Protein AF-A0A6N2K0G8-F1 (afdb_monomer)

Structure (mmCIF, N/CA/C/O backbone):
data_AF-A0A6N2K0G8-F1
#
_entry.id   AF-A0A6N2K0G8-F1
#
loop_
_atom_site.group_PDB
_atom_site.id
_atom_site.type_symbol
_atom_site.label_atom_id
_atom_site.label_alt_id
_atom_site.label_comp_id
_atom_site.label_asym_id
_atom_site.label_entity_id
_atom_site.label_seq_id
_atom_site.pdbx_PDB_ins_code
_atom_site.Cartn_x
_atom_site.Cartn_y
_atom_site.Cartn_z
_atom_site.occupancy
_atom_site.B_iso_or_equiv
_atom_site.auth_seq_id
_atom_site.auth_comp_id
_atom_site.auth_asym_id
_atom_site.auth_atom_id
_atom_site.pdbx_PDB_model_num
ATOM 1 N N . MET A 1 1 ? -8.999 8.470 23.768 1.00 49.41 1 MET A N 1
ATOM 2 C CA . MET A 1 1 ? -10.137 9.389 23.534 1.00 49.41 1 MET A CA 1
ATOM 3 C C . MET A 1 1 ? -11.316 8.560 23.061 1.00 49.41 1 MET A C 1
ATOM 5 O O . MET A 1 1 ? -11.119 7.749 22.169 1.00 49.41 1 MET A O 1
ATOM 9 N N . ALA A 1 2 ? -12.495 8.717 23.664 1.00 47.53 2 ALA A N 1
ATOM 10 C CA . ALA A 1 2 ? -13.697 7.993 23.247 1.00 47.53 2 ALA A CA 1
ATOM 11 C C . ALA A 1 2 ? -14.146 8.411 21.832 1.00 47.53 2 ALA A C 1
ATOM 13 O O . ALA A 1 2 ? -13.995 9.577 21.454 1.00 47.53 2 ALA A O 1
ATOM 14 N N . ALA A 1 3 ? -14.722 7.474 21.072 1.00 53.50 3 ALA A N 1
ATOM 15 C CA . ALA A 1 3 ? -15.125 7.660 19.673 1.00 53.50 3 ALA A CA 1
ATOM 16 C C . ALA A 1 3 ? -16.051 8.875 19.446 1.00 53.50 3 ALA A C 1
ATOM 18 O O . ALA A 1 3 ? -15.914 9.565 18.436 1.00 53.50 3 ALA A O 1
ATOM 19 N N . GLY A 1 4 ? -16.911 9.206 20.419 1.00 56.31 4 GLY A N 1
ATOM 20 C CA . GLY A 1 4 ? -17.828 10.354 20.356 1.00 56.31 4 GLY A CA 1
ATOM 21 C C . GLY A 1 4 ? -17.164 11.738 20.419 1.00 56.31 4 GLY A C 1
ATOM 22 O O . GLY A 1 4 ? -17.799 12.737 20.091 1.00 56.31 4 GLY A O 1
ATOM 23 N N . ASN A 1 5 ? -15.882 11.832 20.798 1.00 68.81 5 ASN A N 1
ATOM 24 C CA . ASN A 1 5 ? -15.162 13.113 20.853 1.00 68.81 5 ASN A CA 1
ATOM 25 C C . ASN A 1 5 ? -14.477 13.470 19.516 1.00 68.81 5 ASN A C 1
ATOM 27 O O . ASN A 1 5 ? -14.162 14.630 19.263 1.00 68.81 5 ASN A O 1
ATOM 31 N N . LEU A 1 6 ? -14.274 12.482 18.634 1.00 75.62 6 LEU A N 1
ATOM 32 C CA . LEU A 1 6 ? -13.615 12.666 17.334 1.00 75.62 6 LEU A CA 1
ATOM 33 C C . LEU A 1 6 ? -14.510 13.382 16.313 1.00 75.62 6 LEU A C 1
ATOM 35 O O . LEU A 1 6 ? -14.010 14.124 15.472 1.00 75.62 6 LEU A O 1
ATOM 39 N N . GLU A 1 7 ? -15.828 13.206 16.397 1.00 76.69 7 GLU A N 1
ATOM 40 C CA . GLU A 1 7 ? -16.788 13.786 15.439 1.00 76.69 7 GLU A CA 1
ATOM 41 C C . GLU A 1 7 ? -16.951 15.304 15.610 1.00 76.69 7 GLU A C 1
ATOM 43 O O . GLU A 1 7 ? -17.198 16.048 14.651 1.00 76.69 7 GLU A O 1
ATOM 48 N N . LYS A 1 8 ? -16.681 15.782 16.828 1.00 83.31 8 LYS A N 1
ATOM 49 C CA . LYS A 1 8 ? -16.676 17.201 17.195 1.00 83.31 8 LYS A CA 1
ATOM 50 C C . LYS A 1 8 ? -15.411 17.939 16.742 1.00 83.31 8 LYS A C 1
ATOM 52 O O . LYS A 1 8 ? -15.392 19.168 16.775 1.00 83.31 8 LYS A O 1
ATOM 57 N N . LEU A 1 9 ? -14.369 17.232 16.289 1.00 86.81 9 LEU A N 1
ATOM 58 C CA . LEU A 1 9 ? -13.119 17.871 15.873 1.00 86.81 9 LEU A CA 1
ATOM 59 C C . LEU A 1 9 ? -13.326 18.788 14.665 1.00 86.81 9 LEU A C 1
ATOM 61 O O . LEU A 1 9 ? -14.015 18.459 13.697 1.00 86.81 9 LEU A O 1
ATOM 65 N N . LYS A 1 10 ? -12.672 19.947 14.691 1.00 92.06 10 LYS A N 1
ATOM 66 C CA . LYS A 1 10 ? -12.534 20.813 13.516 1.00 92.06 10 LYS A CA 1
ATOM 67 C C . LYS A 1 10 ? -11.501 20.217 12.552 1.00 92.06 10 LYS A C 1
ATOM 69 O O . LYS A 1 10 ? -10.603 19.476 12.958 1.00 92.06 10 LYS A O 1
ATOM 74 N N . VAL A 1 11 ? -11.594 20.580 11.272 1.00 93.19 11 VAL A N 1
ATOM 75 C CA . VAL A 1 11 ? -10.658 20.128 10.219 1.00 93.19 11 VAL A CA 1
ATOM 76 C C . VAL A 1 11 ? -9.202 20.399 10.606 1.00 93.19 11 VAL A C 1
ATOM 78 O O . VAL A 1 11 ? -8.354 19.523 10.455 1.00 93.19 11 VAL 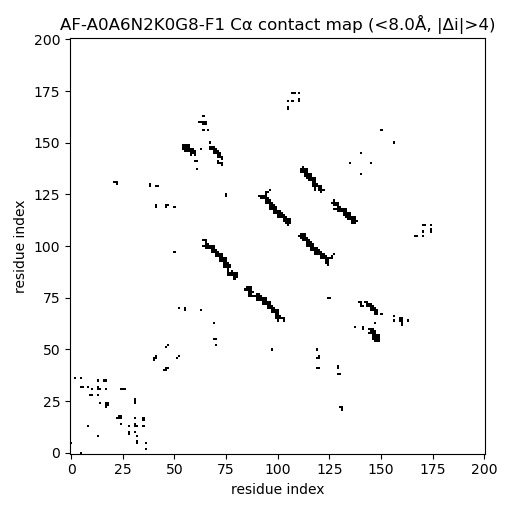A O 1
ATOM 81 N N . GLU A 1 12 ? -8.915 21.570 11.174 1.00 93.19 12 GLU A N 1
ATOM 82 C CA . GLU A 1 12 ? -7.556 21.935 11.586 1.00 93.19 12 GLU A CA 1
ATOM 83 C C . GLU A 1 12 ? -7.021 21.051 12.717 1.00 93.19 12 GLU A C 1
ATOM 85 O O . GLU A 1 12 ? -5.879 20.599 12.654 1.00 93.19 12 GLU A O 1
ATOM 90 N N . GLN A 1 13 ? -7.857 20.683 13.692 1.00 93.62 13 GLN A N 1
ATOM 91 C CA . GLN A 1 13 ? -7.466 19.738 14.743 1.00 93.62 13 GLN A CA 1
ATOM 92 C C . GLN A 1 13 ? -7.181 18.344 14.165 1.00 93.62 13 GLN A C 1
ATOM 94 O O . GLN A 1 13 ? -6.213 17.693 14.563 1.00 93.62 13 GLN A O 1
ATOM 99 N N . CYS A 1 14 ? -7.968 17.913 13.172 1.00 94.62 14 CYS A N 1
ATOM 100 C CA . CYS A 1 14 ? -7.710 16.661 12.463 1.00 94.62 14 CYS A CA 1
ATOM 101 C C . CYS A 1 14 ? -6.348 16.705 11.753 1.00 94.62 14 CYS A C 1
ATOM 103 O O . CYS A 1 14 ? -5.535 15.794 11.903 1.00 94.62 14 CYS A O 1
ATOM 105 N N . LYS A 1 15 ? -6.053 17.792 11.027 1.00 94.88 15 LYS A N 1
ATOM 106 C CA . LYS A 1 15 ? -4.762 17.976 10.345 1.00 94.88 15 LYS A CA 1
ATOM 107 C C . LYS A 1 15 ? -3.584 18.022 11.318 1.00 94.88 15 LYS A C 1
ATOM 109 O O . LYS A 1 15 ? -2.529 17.490 10.986 1.00 94.88 15 LYS A O 1
ATOM 114 N N . VAL A 1 16 ? -3.739 18.621 12.502 1.00 95.31 16 VAL A N 1
ATOM 115 C CA . VAL A 1 16 ? -2.701 18.622 13.549 1.00 95.31 16 VAL A CA 1
ATOM 116 C C . VAL A 1 16 ? -2.372 17.194 13.985 1.00 95.31 16 VAL A C 1
ATOM 118 O O . VAL A 1 16 ? -1.199 16.817 13.973 1.00 95.31 16 VAL A O 1
ATOM 121 N N . TYR A 1 17 ? -3.387 16.376 14.288 1.00 94.31 17 TYR A N 1
ATOM 122 C CA . TYR A 1 17 ? -3.176 14.968 14.636 1.00 94.31 17 TYR A CA 1
ATOM 123 C C . TYR A 1 17 ? -2.486 14.204 13.501 1.00 94.31 17 TYR A C 1
ATOM 125 O O . TYR A 1 17 ? -1.477 13.533 13.724 1.00 94.31 17 TYR A O 1
ATOM 133 N N . LEU A 1 18 ? -3.004 14.317 12.275 1.00 93.88 18 LEU A N 1
ATOM 134 C CA . LEU A 1 18 ? -2.473 13.589 11.124 1.00 93.88 18 LEU A CA 1
ATOM 135 C C . LEU A 1 18 ? -1.023 13.998 10.824 1.00 93.88 18 LEU A C 1
ATOM 137 O O . LEU A 1 18 ? -0.184 13.134 10.592 1.00 93.88 18 LEU A O 1
ATOM 141 N N . ARG A 1 19 ? -0.691 15.294 10.918 1.00 94.38 19 ARG A N 1
ATOM 142 C CA . ARG A 1 19 ? 0.674 15.804 10.712 1.00 94.38 19 ARG A CA 1
ATOM 143 C C . ARG A 1 19 ? 1.638 15.260 11.762 1.00 94.38 19 ARG A C 1
ATOM 145 O O . ARG A 1 19 ? 2.716 14.797 11.398 1.00 94.38 19 ARG A O 1
ATOM 152 N N . LYS A 1 20 ? 1.238 15.262 13.040 1.00 93.19 20 LYS A N 1
ATOM 153 C CA . LYS A 1 20 ? 2.039 14.706 14.144 1.00 93.19 20 LYS A CA 1
ATOM 154 C C . LYS A 1 20 ? 2.376 13.227 13.917 1.00 93.19 20 LYS A C 1
ATOM 156 O O . LYS A 1 20 ? 3.477 12.802 14.241 1.00 93.19 20 LYS A O 1
ATOM 161 N N . ASN A 1 21 ? 1.457 12.474 13.314 1.00 91.12 21 ASN A N 1
ATOM 162 C CA . ASN A 1 21 ? 1.623 11.050 13.014 1.00 91.12 21 ASN A CA 1
ATOM 163 C C . ASN A 1 21 ? 2.130 10.772 11.584 1.00 91.12 21 ASN A C 1
ATOM 165 O O . ASN A 1 21 ? 2.153 9.624 11.158 1.00 91.12 21 ASN A O 1
ATOM 169 N N . LYS A 1 22 ? 2.551 11.803 10.832 1.00 90.56 22 LYS A N 1
ATOM 170 C CA . LYS A 1 22 ? 3.046 11.690 9.442 1.00 90.56 22 LYS A CA 1
ATOM 171 C C . LYS A 1 22 ? 2.051 11.019 8.478 1.00 90.56 22 LYS A C 1
ATOM 173 O O . LYS A 1 22 ? 2.446 10.360 7.518 1.00 90.56 22 LYS A O 1
ATOM 178 N N . LEU A 1 23 ? 0.761 11.216 8.724 1.00 91.62 23 LEU A N 1
ATOM 179 C CA . LEU A 1 23 ? -0.337 10.701 7.914 1.00 91.62 23 LEU A CA 1
ATOM 180 C C . LEU A 1 23 ? -0.780 11.717 6.857 1.00 91.62 23 LEU A C 1
ATOM 182 O O . LEU A 1 23 ? -0.547 12.924 6.961 1.00 91.62 23 LEU A O 1
ATOM 186 N N . ARG A 1 24 ? -1.475 11.222 5.832 1.00 90.44 24 ARG A N 1
ATOM 187 C CA . ARG A 1 24 ? -1.971 12.036 4.717 1.00 90.44 24 ARG A CA 1
ATOM 188 C C . ARG A 1 24 ? -3.015 13.062 5.181 1.00 90.44 24 ARG A C 1
ATOM 190 O O . ARG A 1 24 ? -4.012 12.708 5.808 1.00 90.44 24 ARG A O 1
ATOM 197 N N . LEU A 1 25 ? -2.816 14.326 4.792 1.00 92.56 25 LEU A N 1
ATOM 198 C CA . LEU A 1 25 ? -3.641 15.476 5.208 1.00 92.56 25 LEU A CA 1
ATOM 199 C C . LEU A 1 25 ? -4.794 15.823 4.252 1.00 92.56 25 LEU A C 1
ATOM 201 O O . LEU A 1 25 ? -5.533 16.772 4.497 1.00 92.56 25 LEU A O 1
ATOM 205 N N . THR A 1 26 ? -4.929 15.107 3.137 1.00 90.69 26 THR A N 1
ATOM 206 C CA . THR A 1 26 ? -5.924 15.412 2.100 1.00 90.69 26 THR A CA 1
ATOM 207 C C . THR 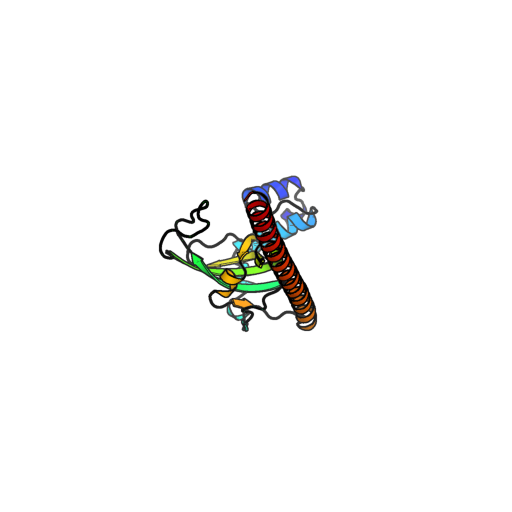A 1 26 ? -7.265 14.737 2.378 1.00 90.69 26 THR A C 1
ATOM 209 O O . THR A 1 26 ? -7.304 13.617 2.903 1.00 90.69 26 THR A O 1
ATOM 212 N N . GLY A 1 27 ? -8.336 15.359 1.891 1.00 91.38 27 GLY A N 1
ATOM 213 C CA . GLY A 1 27 ? -9.706 14.860 1.985 1.00 91.38 27 GLY A CA 1
ATOM 214 C C . GLY A 1 27 ? -10.623 15.852 2.694 1.00 91.38 27 GLY A C 1
ATOM 215 O O . GLY A 1 27 ? -10.165 16.843 3.266 1.00 91.38 27 GLY A O 1
ATOM 216 N N . LYS A 1 28 ? -11.925 15.573 2.638 1.00 94.50 28 LYS A N 1
ATOM 217 C CA . LYS A 1 28 ? -12.945 16.277 3.420 1.00 94.50 28 LYS A CA 1
ATOM 218 C C . LYS A 1 28 ? -12.876 15.846 4.897 1.00 94.50 28 LYS A C 1
ATOM 220 O O . LYS A 1 28 ? -12.157 14.908 5.246 1.00 94.50 28 LYS A O 1
ATOM 225 N N . LYS A 1 29 ? -13.574 16.572 5.779 1.00 93.25 29 LYS A N 1
ATOM 226 C CA . LYS A 1 29 ? -13.521 16.391 7.245 1.00 93.25 29 LYS A CA 1
ATOM 227 C C . LYS A 1 29 ? -13.771 14.936 7.669 1.00 93.25 29 LYS A C 1
ATOM 229 O O . LYS A 1 29 ? -13.021 14.405 8.479 1.00 93.25 29 LYS A O 1
ATOM 234 N N . ASP A 1 30 ? -14.796 14.316 7.105 1.00 93.31 30 ASP A N 1
ATOM 235 C CA . ASP A 1 30 ? -15.176 12.911 7.273 1.00 93.31 30 ASP A CA 1
ATOM 236 C C . ASP A 1 30 ? -14.012 11.955 6.983 1.00 93.31 30 ASP A C 1
ATOM 238 O O . ASP A 1 30 ? -13.674 11.131 7.828 1.00 93.31 30 ASP A O 1
ATOM 242 N N . ILE A 1 31 ? -13.317 12.135 5.856 1.00 93.38 31 ILE A N 1
ATOM 243 C CA . ILE A 1 31 ? -12.152 11.319 5.483 1.00 93.38 31 ILE A CA 1
ATOM 244 C C . ILE A 1 31 ? -11.016 11.485 6.500 1.00 93.38 31 ILE A C 1
ATOM 246 O O . ILE A 1 31 ? -10.347 10.512 6.852 1.00 93.38 31 ILE A O 1
ATOM 250 N N . LEU A 1 32 ? -10.773 12.711 6.977 1.00 94.38 32 LEU A N 1
ATOM 251 C CA . LEU A 1 32 ? -9.738 12.961 7.984 1.00 94.38 32 LEU A CA 1
ATOM 252 C C . LEU A 1 32 ? -10.087 12.286 9.316 1.00 94.38 32 LEU A C 1
ATOM 254 O O . LEU A 1 32 ? -9.223 11.644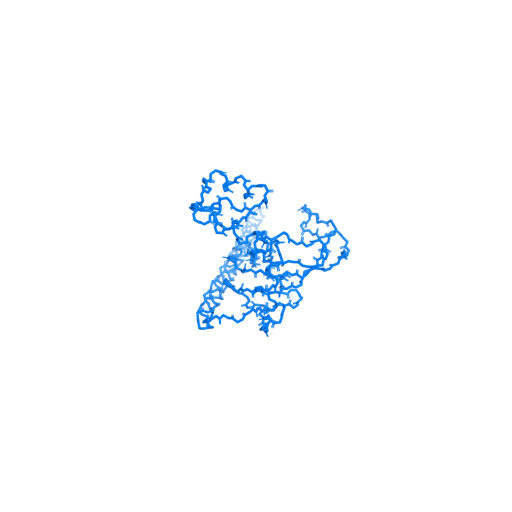 9.905 1.00 94.38 32 LEU A O 1
ATOM 258 N N . ILE A 1 33 ? -11.339 12.398 9.770 1.00 94.44 33 ILE A N 1
ATOM 259 C CA . ILE A 1 33 ? -11.823 11.748 10.996 1.00 94.44 33 ILE A CA 1
ATOM 260 C C . ILE A 1 33 ? -11.729 10.230 10.864 1.00 94.44 33 ILE A C 1
ATOM 262 O O . ILE A 1 33 ? -11.221 9.583 11.777 1.00 94.44 33 ILE A O 1
ATOM 266 N N . GLN A 1 34 ? -12.171 9.665 9.739 1.00 93.50 34 GLN A N 1
ATOM 267 C CA . GLN A 1 34 ? -12.117 8.226 9.503 1.00 93.50 34 GLN A CA 1
ATOM 268 C C . GLN A 1 34 ? -10.679 7.708 9.564 1.00 93.50 34 GLN A C 1
ATOM 270 O O . GLN A 1 34 ? -10.410 6.732 10.256 1.00 93.50 34 GLN A O 1
ATOM 275 N N . ARG A 1 35 ? -9.734 8.423 8.944 1.00 93.31 35 ARG A N 1
ATOM 276 C CA . ARG A 1 35 ? -8.305 8.089 9.014 1.00 93.31 35 ARG A CA 1
ATOM 277 C C . ARG A 1 35 ? -7.759 8.143 10.442 1.00 93.31 35 ARG A C 1
ATOM 279 O O . ARG A 1 35 ? -6.927 7.322 10.809 1.00 93.31 35 ARG A O 1
ATOM 286 N N . ILE A 1 36 ? -8.210 9.099 11.257 1.00 93.88 36 ILE A N 1
ATOM 287 C CA . ILE A 1 36 ? -7.823 9.178 12.674 1.00 93.88 36 ILE A CA 1
ATOM 288 C C . ILE A 1 36 ? -8.392 7.992 13.456 1.00 93.88 36 ILE A C 1
ATOM 290 O O . ILE A 1 36 ? -7.652 7.385 14.228 1.00 93.88 36 ILE A O 1
ATOM 294 N N . LYS A 1 37 ? -9.675 7.661 13.252 1.00 93.06 37 LYS A N 1
ATOM 295 C CA . LYS A 1 37 ? -10.338 6.510 13.886 1.00 93.06 37 LYS A CA 1
ATOM 296 C C . LYS A 1 37 ? -9.589 5.217 13.555 1.00 93.06 37 LYS A C 1
ATOM 298 O O . LYS A 1 37 ? -9.179 4.506 14.466 1.00 93.06 37 LYS A O 1
ATOM 303 N N . GLU A 1 38 ? -9.324 4.981 12.274 1.00 92.56 38 GLU A N 1
ATOM 304 C CA . GLU A 1 38 ? -8.601 3.800 11.798 1.00 92.56 38 GLU A CA 1
ATOM 305 C C . GLU A 1 38 ? -7.167 3.734 12.340 1.00 92.56 38 GLU A C 1
ATOM 307 O O . GLU A 1 38 ? -6.736 2.700 12.844 1.00 92.56 38 GLU A O 1
ATOM 312 N N . HIS A 1 39 ? -6.433 4.850 12.329 1.00 93.62 39 HIS A N 1
ATOM 313 C CA . HIS A 1 39 ? -5.087 4.896 12.897 1.00 93.62 39 HIS A CA 1
ATOM 314 C C . HIS A 1 39 ? -5.077 4.555 14.396 1.00 93.62 39 HIS A C 1
ATOM 316 O O . HIS A 1 39 ? -4.213 3.810 14.856 1.00 93.62 39 HIS A O 1
ATOM 322 N N . GLN A 1 40 ? -6.034 5.085 15.165 1.00 92.06 40 GLN A N 1
ATOM 323 C CA . GLN A 1 40 ? -6.158 4.792 16.596 1.00 92.06 40 GLN A CA 1
ATOM 324 C C . GLN A 1 40 ? -6.536 3.333 16.861 1.00 92.06 40 GLN A C 1
ATOM 326 O O . GLN A 1 40 ? -5.989 2.733 17.783 1.00 92.06 40 GLN A O 1
ATOM 331 N N . GLU A 1 41 ? -7.436 2.769 16.056 1.00 92.25 41 GLU A N 1
ATOM 332 C CA . GLU A 1 41 ? -7.836 1.362 16.130 1.00 92.25 41 GLU A CA 1
ATOM 333 C C . GLU A 1 41 ? -6.655 0.428 15.846 1.00 92.25 41 GLU A C 1
ATOM 335 O O . GLU A 1 41 ? -6.430 -0.543 16.566 1.00 92.25 41 GLU A O 1
ATOM 340 N N . ILE A 1 42 ? -5.849 0.737 14.832 1.00 91.19 42 ILE A N 1
ATOM 341 C CA . ILE A 1 42 ? -4.661 -0.059 14.531 1.00 91.19 42 ILE A CA 1
ATOM 342 C C . ILE A 1 42 ? -3.636 0.053 15.666 1.00 91.19 42 ILE A C 1
ATOM 344 O O . ILE A 1 42 ? -3.105 -0.969 16.105 1.00 91.19 42 ILE A O 1
ATOM 348 N N . LEU A 1 43 ? -3.379 1.267 16.168 1.00 88.00 43 LEU A N 1
ATOM 349 C CA . LEU A 1 43 ? -2.423 1.498 17.256 1.00 88.00 43 LEU A CA 1
ATOM 350 C C . LEU A 1 43 ? -2.800 0.788 18.560 1.00 88.00 43 LEU A C 1
ATOM 352 O O . LEU A 1 43 ? -1.908 0.385 19.300 1.00 88.00 43 LEU A O 1
ATOM 356 N N . SER A 1 44 ? -4.091 0.605 18.845 1.00 88.50 44 SER A N 1
ATOM 357 C CA . SER A 1 44 ? -4.553 -0.165 20.008 1.00 88.50 44 SER A CA 1
ATOM 358 C C . SER A 1 44 ? -4.486 -1.687 19.801 1.00 88.50 44 SER A C 1
ATOM 360 O O . SER A 1 44 ? -5.017 -2.449 20.611 1.00 88.50 44 SER A O 1
ATOM 362 N N . GLY A 1 45 ? -3.831 -2.148 18.729 1.00 85.56 45 GLY A N 1
ATOM 363 C CA . GLY A 1 45 ? -3.674 -3.561 18.382 1.00 85.56 45 GLY A CA 1
ATOM 364 C C . GLY A 1 45 ? -4.822 -4.128 17.544 1.00 85.56 45 GLY A C 1
ATOM 365 O O . GLY A 1 45 ? -4.865 -5.333 17.300 1.00 85.56 45 GLY A O 1
ATOM 366 N N . GLY A 1 46 ? -5.758 -3.293 17.082 1.00 90.31 46 GLY A N 1
ATOM 367 C CA . GLY A 1 46 ? -6.880 -3.715 16.241 1.00 90.31 46 GLY A CA 1
ATOM 368 C C . GLY A 1 46 ? -6.465 -4.169 14.840 1.00 90.31 46 GLY A C 1
ATOM 369 O O . GLY A 1 46 ? -7.167 -4.971 14.231 1.00 90.31 46 GLY A O 1
ATOM 370 N N . GLY A 1 47 ? -5.297 -3.736 14.348 1.00 91.00 47 GLY A N 1
ATOM 371 C CA . GLY A 1 47 ? -4.822 -4.065 13.000 1.00 91.00 47 GLY A CA 1
ATOM 372 C C . GLY A 1 47 ? -4.708 -5.571 12.756 1.00 91.00 47 GLY A C 1
ATOM 373 O O . GLY A 1 47 ? -5.262 -6.082 11.787 1.00 91.00 47 GLY A O 1
ATOM 374 N N . GLU A 1 48 ? -4.048 -6.302 13.654 1.00 92.75 48 GLU A N 1
ATOM 375 C CA . GLU A 1 48 ? -3.907 -7.760 13.531 1.00 92.75 48 GLU A CA 1
ATOM 376 C C . GLU A 1 48 ? -5.196 -8.517 13.839 1.00 92.75 48 GLU A C 1
ATOM 378 O O . GLU A 1 48 ? -5.403 -9.604 13.313 1.00 92.75 48 GLU A O 1
ATOM 383 N N . LYS A 1 49 ? -6.079 -7.949 14.668 1.00 93.94 49 LYS A N 1
ATOM 384 C CA . LYS A 1 49 ? -7.398 -8.543 14.921 1.00 93.94 49 LYS A CA 1
ATOM 385 C C . LYS A 1 49 ? -8.277 -8.471 13.675 1.00 93.94 49 LYS A C 1
ATOM 387 O O . LYS A 1 49 ? -8.955 -9.437 13.351 1.00 93.94 49 LYS A O 1
ATOM 392 N N . LYS A 1 50 ? -8.244 -7.334 12.975 1.00 94.12 50 LYS A N 1
ATOM 393 C CA . LYS A 1 50 ? -9.007 -7.092 11.746 1.00 94.12 50 LYS A CA 1
ATOM 394 C C . LYS A 1 50 ? -8.406 -7.811 10.538 1.00 94.12 50 LYS A C 1
ATOM 396 O O . LYS A 1 50 ? -9.138 -8.316 9.694 1.00 94.12 50 LYS A O 1
ATOM 401 N N . TYR A 1 51 ? -7.079 -7.887 10.474 1.00 96.12 51 TYR A N 1
ATOM 402 C CA . TYR A 1 51 ? -6.343 -8.524 9.383 1.00 96.12 51 TYR A CA 1
ATOM 403 C C . TYR A 1 51 ? -5.379 -9.586 9.935 1.00 96.12 51 TYR A C 1
ATOM 405 O O . TYR A 1 51 ? -4.161 -9.380 9.902 1.00 96.12 51 TYR A O 1
ATOM 413 N N . PRO A 1 52 ? -5.890 -10.711 10.470 1.00 96.69 52 PRO A N 1
ATOM 414 C CA . PRO A 1 52 ? -5.053 -11.738 11.081 1.00 96.69 52 PRO A CA 1
ATOM 415 C C . PRO A 1 52 ? -4.243 -12.490 10.027 1.00 96.69 52 PRO A C 1
ATOM 417 O O . PRO A 1 52 ? -4.709 -12.691 8.907 1.00 96.69 52 PRO A O 1
ATOM 420 N N . ILE A 1 53 ? -3.056 -12.981 10.391 1.00 97.00 53 ILE A N 1
ATOM 421 C CA . ILE A 1 53 ? -2.162 -13.739 9.490 1.00 97.00 53 ILE A CA 1
ATOM 422 C C . ILE A 1 53 ? -2.901 -14.902 8.802 1.00 97.00 53 ILE A C 1
ATOM 424 O O . ILE A 1 53 ? -2.715 -15.136 7.610 1.00 97.00 53 ILE A O 1
ATOM 428 N N . SER A 1 54 ? -3.791 -15.584 9.527 1.00 97.25 54 SER A N 1
ATOM 429 C CA . SER A 1 54 ? -4.588 -16.712 9.027 1.00 97.25 54 SER A CA 1
ATOM 430 C C . SER A 1 54 ? -5.558 -16.358 7.894 1.00 97.25 54 SER A C 1
ATOM 432 O O . SER A 1 54 ? -5.974 -17.250 7.164 1.00 97.25 54 SER A O 1
ATOM 434 N N . SER A 1 55 ? -5.909 -15.082 7.712 1.00 97.75 55 SER A N 1
ATOM 435 C CA . SER A 1 55 ? -6.798 -14.634 6.627 1.00 97.75 55 SER A CA 1
ATOM 436 C C . SER A 1 55 ? -6.092 -14.496 5.270 1.00 97.75 55 SER A C 1
ATOM 438 O O . SER A 1 55 ? -6.745 -14.426 4.226 1.00 97.75 55 SER A O 1
ATOM 440 N N . PHE A 1 56 ? -4.757 -14.471 5.258 1.00 98.19 56 PHE A N 1
ATOM 441 C CA . PHE A 1 56 ? -3.952 -14.357 4.045 1.00 98.19 56 PHE A CA 1
ATOM 442 C C . PHE A 1 56 ? -3.690 -15.744 3.462 1.00 98.19 56 PHE A C 1
ATOM 444 O O . PHE A 1 56 ? -2.647 -16.347 3.700 1.00 98.19 56 PHE A O 1
ATOM 451 N N . VAL A 1 57 ? -4.659 -16.259 2.708 1.00 97.19 57 VAL A N 1
ATOM 452 C CA . VAL A 1 57 ? -4.680 -17.667 2.274 1.00 97.19 57 VAL A CA 1
ATOM 453 C C . VAL A 1 57 ? -4.358 -17.879 0.795 1.00 97.19 57 VAL A C 1
ATOM 455 O O . VAL A 1 57 ? -4.094 -19.007 0.391 1.00 97.19 57 VAL A O 1
ATOM 458 N N . LEU A 1 58 ? -4.358 -16.823 -0.025 1.00 97.88 58 LEU A N 1
ATOM 459 C CA . LEU A 1 58 ? -4.169 -16.933 -1.476 1.00 97.88 58 LEU A CA 1
ATOM 460 C C . LEU A 1 58 ? -2.810 -16.377 -1.896 1.00 97.88 58 LEU A C 1
ATOM 462 O O . LEU A 1 58 ? -2.494 -15.233 -1.578 1.00 97.88 58 LEU A O 1
ATOM 466 N N . ASP A 1 59 ? -2.026 -17.156 -2.641 1.00 97.19 59 ASP A N 1
ATOM 467 C CA . ASP A 1 59 ? -0.802 -16.656 -3.274 1.00 97.19 59 ASP A CA 1
ATOM 468 C C . ASP A 1 59 ? -1.157 -15.657 -4.383 1.00 97.19 59 ASP A C 1
ATOM 470 O O . ASP A 1 59 ? -2.061 -15.883 -5.190 1.00 97.19 59 ASP A O 1
ATOM 474 N N . CYS A 1 60 ? -0.477 -14.514 -4.389 1.00 96.06 60 CYS A N 1
ATOM 475 C CA . CYS A 1 60 ? -0.645 -13.478 -5.405 1.00 96.06 60 CYS A CA 1
ATOM 476 C C . CYS A 1 60 ? 0.693 -12.964 -5.947 1.00 96.06 60 CYS A C 1
ATOM 478 O O . CYS A 1 60 ? 0.785 -11.837 -6.454 1.00 96.06 60 CYS A O 1
ATOM 480 N N . LYS A 1 61 ? 1.752 -13.770 -5.845 1.00 94.38 61 LYS A N 1
A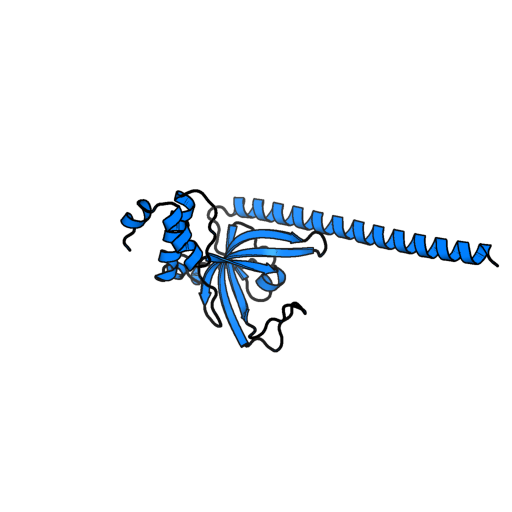TOM 481 C CA . LYS A 1 61 ? 3.056 -13.456 -6.421 1.00 94.38 61 LYS A CA 1
ATOM 482 C C . LYS A 1 61 ? 2.914 -13.214 -7.928 1.00 94.38 61 LYS A C 1
ATOM 484 O O . LYS A 1 61 ? 2.454 -14.071 -8.666 1.00 94.38 61 LYS A O 1
ATOM 489 N N . GLY A 1 62 ? 3.301 -12.022 -8.383 1.00 91.81 62 GLY A N 1
ATOM 490 C CA . GLY A 1 62 ? 3.131 -11.572 -9.775 1.00 91.81 62 GLY A CA 1
ATOM 491 C C . GLY A 1 62 ? 1.783 -10.897 -10.071 1.00 91.81 62 GLY A C 1
ATOM 492 O O . GLY A 1 62 ? 1.740 -9.928 -10.835 1.00 91.81 62 GLY A O 1
ATOM 493 N N . ASP A 1 63 ? 0.723 -11.298 -9.369 1.00 94.56 63 ASP A N 1
ATOM 494 C CA . ASP A 1 63 ? -0.667 -10.962 -9.709 1.00 94.56 63 ASP A CA 1
ATOM 495 C C . ASP A 1 63 ? -1.397 -10.109 -8.666 1.00 94.56 63 ASP A C 1
ATOM 497 O O . ASP A 1 63 ? -2.611 -9.918 -8.746 1.00 94.56 63 ASP A O 1
ATOM 501 N N . ALA A 1 64 ? -0.677 -9.538 -7.700 1.00 96.06 64 ALA A N 1
ATOM 502 C CA . ALA A 1 64 ? -1.260 -8.534 -6.810 1.00 96.06 64 ALA A CA 1
ATOM 503 C C . ALA A 1 64 ? -1.721 -7.284 -7.593 1.00 96.06 64 ALA A C 1
ATOM 505 O O . ALA A 1 64 ? -1.004 -6.815 -8.487 1.00 96.06 64 ALA A O 1
ATOM 506 N N . CYS A 1 65 ? -2.894 -6.742 -7.277 1.00 96.19 65 CYS A N 1
ATOM 507 C CA . CYS A 1 65 ? -3.490 -5.580 -7.942 1.00 96.19 65 CYS A CA 1
ATOM 508 C C . CYS A 1 65 ? -4.089 -4.583 -6.943 1.00 96.19 65 CYS A C 1
ATOM 510 O O . CYS A 1 65 ? -4.155 -4.849 -5.744 1.00 96.19 65 CYS A O 1
ATOM 512 N N . LYS A 1 66 ? -4.516 -3.415 -7.439 1.00 97.06 66 LYS A N 1
ATOM 513 C CA . LYS A 1 66 ? -5.224 -2.416 -6.631 1.00 97.06 66 LYS A CA 1
ATOM 514 C C . LYS A 1 66 ? -6.382 -3.052 -5.866 1.00 97.06 66 LYS A C 1
ATOM 516 O O . LYS A 1 66 ? -7.116 -3.850 -6.438 1.00 97.06 66 LYS A O 1
ATOM 521 N N . GLY A 1 67 ? -6.544 -2.664 -4.607 1.00 97.38 67 GLY A N 1
ATOM 522 C CA . GLY A 1 67 ? -7.575 -3.156 -3.698 1.00 97.38 67 GLY A CA 1
ATOM 523 C C . GLY A 1 67 ? -7.175 -4.409 -2.920 1.00 97.38 67 GLY A C 1
ATOM 524 O O . GLY A 1 67 ? -7.741 -4.637 -1.856 1.00 97.38 67 GLY A O 1
ATOM 525 N N . ASP A 1 68 ? -6.170 -5.174 -3.373 1.00 98.31 68 ASP A N 1
ATOM 526 C CA . ASP A 1 68 ? -5.707 -6.342 -2.624 1.00 98.31 68 ASP A CA 1
ATOM 527 C C . ASP A 1 68 ? -5.207 -5.928 -1.235 1.00 98.31 68 ASP A C 1
ATOM 529 O O . ASP A 1 68 ? -4.365 -5.034 -1.096 1.00 98.31 68 ASP A O 1
ATOM 533 N N . ILE A 1 69 ? -5.682 -6.641 -0.216 1.00 98.31 69 ILE A N 1
ATOM 534 C CA . ILE A 1 69 ? -5.085 -6.647 1.117 1.00 98.31 69 ILE A CA 1
ATOM 535 C C . ILE A 1 69 ? -4.031 -7.748 1.108 1.00 98.31 69 ILE A C 1
ATOM 537 O O . ILE A 1 69 ? -4.355 -8.937 1.078 1.00 98.31 69 ILE A O 1
ATOM 541 N N . VAL A 1 70 ? -2.764 -7.343 1.062 1.00 98.38 70 VAL A N 1
ATOM 542 C CA . VAL A 1 70 ? -1.613 -8.232 0.893 1.00 98.38 70 VAL A CA 1
ATOM 543 C C . VAL A 1 70 ? -0.796 -8.344 2.166 1.00 98.38 70 VAL A C 1
ATOM 545 O O . VAL A 1 70 ? -0.682 -7.391 2.931 1.00 98.38 70 VAL A O 1
ATOM 548 N N . MET A 1 71 ? -0.170 -9.501 2.345 1.00 98.31 71 MET A N 1
ATOM 549 C CA . MET A 1 71 ? 0.850 -9.757 3.345 1.00 98.31 71 MET A CA 1
ATOM 550 C C . MET A 1 71 ? 2.113 -10.250 2.651 1.00 98.31 71 MET A C 1
ATOM 552 O O . MET A 1 71 ? 2.084 -11.208 1.876 1.00 98.31 71 MET A O 1
ATOM 556 N N . PHE A 1 72 ? 3.235 -9.598 2.926 1.00 97.75 72 PHE A N 1
ATOM 557 C CA . PHE A 1 72 ? 4.526 -9.981 2.368 1.00 97.75 72 PHE A CA 1
ATOM 558 C C . PHE A 1 72 ? 5.647 -9.776 3.374 1.00 97.75 72 PHE A C 1
ATOM 560 O O . PHE A 1 72 ? 5.551 -8.976 4.306 1.00 97.75 72 PHE A O 1
ATOM 567 N N . VAL A 1 73 ? 6.733 -10.512 3.160 1.00 96.50 73 VAL A N 1
ATOM 568 C CA . VAL A 1 73 ? 7.969 -10.347 3.921 1.00 96.50 73 VAL A CA 1
ATOM 569 C C . VAL A 1 73 ? 8.918 -9.466 3.116 1.00 96.50 73 VAL A C 1
ATOM 571 O O . VAL A 1 73 ? 9.037 -9.601 1.895 1.00 96.50 73 VAL A O 1
ATOM 574 N N . GLN A 1 74 ? 9.624 -8.572 3.798 1.00 93.38 74 GLN A N 1
ATOM 575 C CA . GLN A 1 74 ? 10.610 -7.676 3.214 1.00 93.38 74 GLN A CA 1
ATOM 576 C C . GLN A 1 74 ? 11.924 -7.732 3.997 1.00 93.38 74 GLN A C 1
ATOM 578 O O . GLN A 1 74 ? 11.930 -7.680 5.223 1.00 93.38 74 GLN A O 1
ATOM 583 N N . ASN A 1 75 ? 13.046 -7.760 3.274 1.00 92.25 75 ASN A N 1
ATOM 584 C CA . ASN A 1 75 ? 14.372 -7.577 3.862 1.00 92.25 75 ASN A CA 1
ATOM 585 C C . ASN A 1 75 ? 14.567 -6.137 4.335 1.00 92.25 75 ASN A C 1
ATOM 587 O O . ASN A 1 75 ? 14.269 -5.185 3.605 1.00 92.25 75 ASN A O 1
ATOM 591 N N . VAL A 1 76 ? 15.141 -6.000 5.522 1.00 91.00 76 VAL A N 1
ATOM 592 C CA . VAL A 1 76 ? 15.462 -4.725 6.153 1.00 91.00 76 VAL A CA 1
ATOM 593 C C . VAL A 1 76 ? 16.958 -4.517 6.100 1.00 91.00 76 VAL A C 1
ATOM 595 O O . VAL A 1 76 ? 17.721 -5.433 6.378 1.00 91.00 76 VAL A O 1
ATOM 598 N N . TYR A 1 77 ? 17.372 -3.315 5.728 1.00 88.69 77 TYR A N 1
ATOM 599 C CA . TYR A 1 77 ? 18.774 -2.944 5.603 1.00 88.69 77 TYR A CA 1
ATOM 600 C C . TYR A 1 77 ? 19.019 -1.720 6.480 1.00 88.69 77 TYR A C 1
ATOM 602 O O . TYR A 1 77 ? 18.202 -0.801 6.470 1.00 88.69 77 TYR A O 1
ATOM 610 N N . GLU A 1 78 ? 20.129 -1.714 7.216 1.00 80.12 78 GLU A N 1
ATOM 611 C CA . GLU A 1 78 ? 20.492 -0.635 8.145 1.00 80.12 78 GLU A CA 1
ATOM 612 C C . GLU A 1 78 ? 20.727 0.692 7.415 1.00 80.12 78 GLU A C 1
ATOM 614 O O . GLU A 1 78 ? 20.251 1.748 7.826 1.00 80.12 78 GLU A O 1
ATOM 619 N N . LYS A 1 79 ? 21.444 0.630 6.287 1.00 77.00 79 LYS A N 1
ATOM 620 C CA . LYS A 1 79 ? 21.834 1.797 5.496 1.00 77.00 79 LYS A CA 1
ATOM 621 C C . LYS A 1 79 ? 21.383 1.606 4.057 1.00 77.00 79 LYS A C 1
ATOM 623 O O . LYS A 1 79 ? 21.879 0.746 3.326 1.00 77.00 79 LYS A O 1
ATOM 628 N N . TYR A 1 80 ? 20.433 2.432 3.633 1.00 68.81 80 TYR A N 1
ATOM 629 C CA . TYR A 1 80 ? 20.072 2.563 2.228 1.00 68.81 80 TYR A CA 1
ATOM 630 C C . TYR A 1 80 ? 20.802 3.767 1.647 1.00 68.81 80 TYR A C 1
ATOM 632 O O . TYR A 1 80 ? 20.554 4.907 2.039 1.00 68.81 80 TYR A O 1
ATOM 640 N N . ASN A 1 81 ? 21.708 3.526 0.705 1.00 67.50 81 ASN A N 1
ATOM 641 C CA . ASN A 1 81 ? 22.397 4.611 0.033 1.00 67.50 81 ASN A CA 1
ATOM 642 C C . ASN A 1 81 ? 21.461 5.227 -1.008 1.00 67.50 81 ASN A C 1
ATOM 644 O O . ASN A 1 81 ? 21.066 4.597 -1.992 1.00 67.50 81 ASN A O 1
ATOM 648 N N . ILE A 1 82 ? 21.094 6.484 -0.768 1.00 62.94 82 ILE A N 1
ATOM 649 C CA . ILE A 1 82 ? 20.175 7.240 -1.621 1.00 62.94 82 ILE A CA 1
ATOM 650 C C . ILE A 1 82 ? 20.784 7.461 -3.015 1.00 62.94 82 ILE A C 1
ATOM 652 O O . ILE A 1 82 ? 20.061 7.361 -4.010 1.00 62.94 82 ILE A O 1
ATOM 656 N N . ALA A 1 83 ? 22.098 7.699 -3.102 1.00 66.19 83 ALA A N 1
ATOM 657 C CA . ALA A 1 83 ? 22.804 7.965 -4.354 1.00 66.19 83 ALA A CA 1
ATOM 658 C C . ALA A 1 83 ? 22.876 6.718 -5.247 1.00 66.19 83 ALA A C 1
ATOM 660 O O . ALA A 1 83 ? 22.482 6.771 -6.413 1.00 66.19 83 ALA A O 1
ATOM 661 N N . SER A 1 84 ? 23.291 5.572 -4.700 1.00 67.94 84 SER A N 1
ATOM 662 C CA . SER A 1 84 ? 23.338 4.310 -5.457 1.00 67.94 84 SER A CA 1
ATOM 663 C C . SER A 1 84 ? 21.968 3.635 -5.594 1.00 67.94 84 SER A C 1
ATOM 665 O O . SER A 1 84 ? 21.807 2.704 -6.385 1.00 67.94 84 SER A O 1
ATOM 667 N N . ARG A 1 85 ? 20.958 4.098 -4.842 1.00 65.31 85 ARG A N 1
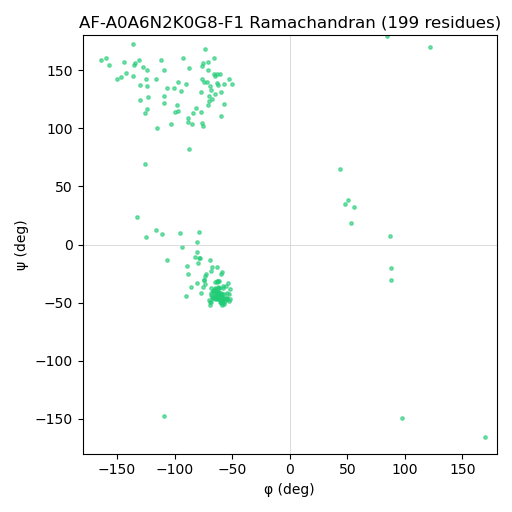ATOM 668 C CA . ARG A 1 85 ? 19.626 3.477 -4.729 1.00 65.31 85 ARG A CA 1
ATOM 669 C C . ARG A 1 85 ? 19.719 1.980 -4.416 1.00 65.31 85 ARG A C 1
ATOM 671 O O . ARG A 1 85 ? 18.950 1.172 -4.952 1.00 65.31 85 ARG A O 1
ATOM 678 N N . SER A 1 86 ? 20.680 1.621 -3.571 1.00 66.56 86 SER A N 1
ATOM 679 C CA . SER A 1 86 ? 20.959 0.252 -3.158 1.00 66.56 86 SER A CA 1
ATOM 680 C C . SER A 1 86 ? 21.182 0.190 -1.653 1.00 66.56 86 SER A C 1
ATOM 682 O O . SER A 1 86 ? 21.590 1.165 -1.021 1.00 66.56 86 SER A O 1
ATOM 684 N N . ALA A 1 87 ? 20.918 -0.979 -1.079 1.00 74.12 87 ALA A N 1
ATOM 685 C CA . ALA A 1 87 ? 21.379 -1.264 0.267 1.00 74.12 87 ALA A CA 1
ATOM 686 C C . ALA A 1 87 ? 22.913 -1.305 0.293 1.00 74.12 87 ALA A C 1
ATOM 688 O O . ALA A 1 87 ? 23.534 -1.738 -0.683 1.00 74.12 87 ALA A O 1
ATOM 689 N N . ILE A 1 88 ? 23.501 -0.849 1.396 1.00 74.75 88 ILE A N 1
ATOM 690 C CA . ILE A 1 88 ? 24.901 -1.108 1.725 1.00 74.75 88 ILE A CA 1
ATOM 691 C C . ILE A 1 88 ? 24.906 -2.280 2.707 1.00 74.75 88 ILE A C 1
ATOM 693 O O . ILE A 1 88 ? 24.320 -2.175 3.781 1.00 74.75 88 ILE A O 1
ATOM 697 N N . GLY A 1 89 ? 25.566 -3.376 2.335 1.00 80.06 89 GLY A N 1
ATOM 698 C CA . GLY A 1 89 ? 25.718 -4.552 3.191 1.00 80.06 89 GLY A CA 1
ATOM 699 C C . GLY A 1 89 ? 24.544 -5.545 3.157 1.00 80.06 89 GLY A C 1
ATOM 700 O O . GLY A 1 89 ? 23.570 -5.358 2.413 1.00 80.06 89 GLY A O 1
ATOM 701 N N . PRO A 1 90 ? 24.662 -6.648 3.920 1.00 85.69 90 PRO A N 1
ATOM 702 C CA . PRO A 1 90 ? 23.614 -7.655 4.034 1.00 85.69 90 PRO A CA 1
ATOM 703 C C . PRO A 1 90 ? 22.358 -7.090 4.727 1.00 85.69 90 PRO A C 1
ATOM 705 O O . PRO A 1 90 ? 22.426 -6.063 5.405 1.00 85.69 90 PRO A O 1
ATOM 708 N N . PRO A 1 91 ? 21.185 -7.732 4.561 1.00 89.19 91 PRO A N 1
ATOM 709 C CA . PRO A 1 91 ? 20.018 -7.410 5.373 1.00 89.19 91 PRO A CA 1
ATOM 710 C C . PRO A 1 91 ? 20.331 -7.577 6.864 1.00 89.19 91 PRO A C 1
ATOM 712 O O . PRO A 1 91 ? 20.929 -8.576 7.250 1.00 89.19 91 PRO A O 1
ATOM 715 N N . ILE A 1 92 ? 19.865 -6.644 7.693 1.00 92.81 92 ILE A N 1
ATOM 716 C CA . ILE A 1 92 ? 19.915 -6.757 9.160 1.00 92.81 92 ILE A CA 1
ATOM 717 C C . ILE A 1 92 ? 18.764 -7.588 9.730 1.00 92.81 92 ILE A C 1
ATOM 719 O O . ILE A 1 92 ? 18.770 -7.946 10.898 1.00 92.81 92 ILE A O 1
ATOM 723 N N . GLY A 1 93 ? 17.767 -7.903 8.906 1.00 93.81 93 GLY A N 1
ATOM 724 C CA . GLY A 1 93 ? 16.645 -8.733 9.307 1.00 93.81 93 GLY A CA 1
ATOM 725 C C . GLY A 1 93 ? 15.534 -8.728 8.274 1.00 93.81 93 GLY A C 1
ATOM 726 O O . GLY A 1 93 ? 15.701 -8.279 7.132 1.00 93.81 93 GLY A O 1
ATOM 727 N N . THR A 1 94 ? 14.370 -9.210 8.690 1.00 95.12 94 THR A N 1
ATOM 728 C CA . THR A 1 94 ? 13.152 -9.167 7.885 1.00 95.12 94 THR A CA 1
ATOM 729 C C . THR A 1 94 ? 12.014 -8.540 8.671 1.00 95.12 94 THR A C 1
ATOM 731 O O . THR A 1 94 ? 11.977 -8.586 9.901 1.00 95.12 94 THR A O 1
ATOM 734 N N . ARG A 1 95 ? 11.077 -7.939 7.941 1.00 96.06 95 ARG A N 1
ATOM 735 C CA . ARG A 1 95 ? 9.795 -7.500 8.479 1.00 96.06 95 ARG A CA 1
ATOM 736 C C . ARG A 1 95 ? 8.660 -8.105 7.676 1.00 96.06 95 ARG A C 1
ATOM 738 O O . ARG A 1 95 ? 8.749 -8.211 6.453 1.00 96.06 95 ARG A O 1
ATOM 745 N N . MET A 1 96 ? 7.591 -8.462 8.362 1.00 97.06 96 MET A N 1
ATOM 746 C CA . MET A 1 96 ? 6.307 -8.783 7.763 1.00 97.06 96 MET A CA 1
ATOM 747 C C . MET A 1 96 ? 5.483 -7.502 7.667 1.00 97.06 96 MET A C 1
ATOM 749 O O . MET A 1 96 ? 5.486 -6.679 8.588 1.00 97.06 96 MET A O 1
ATOM 753 N N . VAL A 1 97 ? 4.802 -7.318 6.544 1.00 97.88 97 VAL A N 1
ATOM 754 C CA . VAL A 1 97 ? 3.937 -6.166 6.288 1.00 97.88 97 VAL A CA 1
ATOM 755 C C . VAL A 1 97 ? 2.602 -6.684 5.791 1.00 97.88 97 VAL A C 1
ATOM 757 O O . VAL A 1 97 ? 2.572 -7.386 4.781 1.00 97.88 97 VAL A O 1
ATOM 760 N N . ALA A 1 98 ? 1.523 -6.304 6.469 1.00 98.12 98 ALA A N 1
ATOM 761 C CA . ALA A 1 98 ? 0.179 -6.348 5.917 1.00 98.12 98 ALA A CA 1
ATOM 762 C C . ALA A 1 98 ? -0.216 -4.945 5.463 1.00 98.12 98 ALA A C 1
ATOM 764 O O . ALA A 1 98 ? 0.004 -3.963 6.177 1.00 98.12 98 ALA A O 1
ATOM 765 N N . GLY A 1 99 ? -0.795 -4.831 4.275 1.00 97.75 99 GLY A N 1
ATOM 766 C CA . GLY A 1 99 ? -1.180 -3.541 3.729 1.00 97.75 99 GLY A CA 1
ATOM 767 C C . GLY A 1 99 ? -2.146 -3.652 2.564 1.00 97.75 99 GLY A C 1
ATOM 768 O O . GLY A 1 99 ? -2.222 -4.687 1.905 1.00 97.75 99 GLY A O 1
ATOM 769 N N . GLN A 1 100 ? -2.866 -2.569 2.299 1.00 97.75 100 GLN A N 1
ATOM 770 C CA . GLN A 1 100 ? -3.758 -2.476 1.150 1.00 97.75 100 GLN A CA 1
ATOM 771 C C . GLN A 1 100 ? -3.039 -1.819 -0.026 1.00 97.75 100 GLN A C 1
ATOM 773 O O . GLN A 1 100 ? -2.432 -0.754 0.114 1.00 97.75 100 GLN A O 1
ATOM 778 N N . ILE A 1 101 ? -3.127 -2.420 -1.211 1.00 97.81 101 ILE A N 1
ATOM 779 C CA . ILE A 1 101 ? -2.625 -1.799 -2.439 1.00 97.81 101 ILE A CA 1
ATOM 780 C C . ILE A 1 101 ? -3.598 -0.696 -2.861 1.00 97.81 101 ILE A C 1
ATOM 782 O O . ILE A 1 101 ? -4.646 -0.963 -3.446 1.00 97.81 101 ILE A O 1
ATOM 786 N N . VAL A 1 102 ? -3.247 0.561 -2.598 1.00 96.31 102 VAL A N 1
ATOM 787 C CA . VAL A 1 102 ? -4.100 1.714 -2.942 1.00 96.31 102 VAL A CA 1
ATOM 788 C C . VAL A 1 102 ? -3.843 2.232 -4.356 1.00 96.31 102 VAL A C 1
ATOM 790 O O . VAL A 1 102 ? -4.720 2.841 -4.972 1.00 96.31 102 VAL A O 1
ATOM 793 N N . HIS A 1 103 ? -2.637 2.002 -4.877 1.00 94.31 103 HIS A N 1
ATOM 794 C CA . HIS A 1 103 ? -2.249 2.412 -6.219 1.00 94.31 103 HIS A CA 1
ATOM 795 C C . HIS A 1 103 ? -1.086 1.576 -6.754 1.00 94.31 103 HIS A C 1
ATOM 797 O O . HIS A 1 103 ? -0.247 1.080 -6.004 1.00 94.31 103 HIS A O 1
ATOM 803 N N . GLU A 1 104 ? -0.996 1.488 -8.070 1.00 92.75 104 GLU A N 1
ATOM 804 C CA . GLU A 1 104 ? 0.017 0.765 -8.806 1.00 92.75 104 GLU A CA 1
ATOM 805 C C . GLU A 1 104 ? 0.267 1.438 -10.154 1.00 92.75 104 GLU A C 1
ATOM 807 O O . GLU A 1 104 ? -0.645 1.939 -10.817 1.00 92.75 104 GLU A O 1
ATOM 812 N N . SER A 1 105 ? 1.528 1.452 -10.574 1.00 88.69 105 SER A N 1
ATOM 813 C CA . SER A 1 105 ? 1.927 2.132 -11.801 1.00 88.69 105 SER A CA 1
ATOM 814 C C . SER A 1 105 ? 3.003 1.360 -12.549 1.00 88.69 105 SER A C 1
ATOM 816 O O . SER A 1 105 ? 3.869 0.719 -11.948 1.00 88.69 105 SER A O 1
ATOM 818 N N . TYR A 1 106 ? 2.971 1.460 -13.876 1.00 81.50 106 TYR A N 1
ATOM 819 C CA . TYR A 1 106 ? 4.018 0.963 -14.759 1.00 81.50 106 TYR A CA 1
ATOM 820 C C . TYR A 1 106 ? 4.853 2.150 -15.232 1.00 81.50 106 TYR A C 1
ATOM 822 O O . TYR A 1 106 ? 4.429 2.919 -16.092 1.00 81.50 106 TYR A O 1
ATOM 830 N N . GLY A 1 107 ? 6.049 2.326 -14.665 1.00 71.38 107 GLY A N 1
ATOM 831 C CA . GLY A 1 107 ? 6.914 3.449 -15.021 1.00 71.38 107 GLY A CA 1
ATOM 832 C C . GLY A 1 107 ? 7.278 3.439 -16.510 1.00 71.38 107 GLY A C 1
ATOM 833 O O . GLY A 1 107 ? 8.071 2.599 -16.943 1.00 71.38 107 GLY A O 1
ATOM 834 N N . ALA A 1 108 ? 6.755 4.406 -17.272 1.00 59.44 108 ALA A N 1
ATOM 835 C CA . ALA A 1 108 ? 6.842 4.454 -18.733 1.00 59.44 108 ALA A CA 1
ATOM 836 C C . ALA A 1 108 ? 8.282 4.376 -19.266 1.00 59.44 108 ALA A C 1
ATOM 838 O O . ALA A 1 108 ? 8.531 3.746 -20.284 1.00 59.44 108 ALA A O 1
ATOM 839 N N . ALA A 1 109 ? 9.271 4.966 -18.593 1.00 58.75 109 ALA A N 1
ATOM 840 C CA . ALA A 1 109 ? 10.658 4.967 -19.074 1.00 58.75 109 ALA A CA 1
ATOM 841 C C . ALA A 1 109 ? 11.435 3.668 -18.780 1.00 58.75 109 ALA A C 1
ATOM 843 O O . ALA A 1 109 ? 12.303 3.281 -19.560 1.00 58.75 109 ALA A O 1
ATOM 844 N N . LYS A 1 110 ? 11.159 2.999 -17.651 1.00 63.44 110 LYS A N 1
ATOM 845 C CA . LYS A 1 110 ? 12.006 1.909 -17.119 1.00 63.44 110 LYS A CA 1
ATOM 846 C C . LYS A 1 110 ? 11.263 0.591 -16.870 1.00 63.44 110 LYS A C 1
ATOM 848 O O . LYS A 1 110 ? 11.860 -0.308 -16.288 1.00 63.44 110 LYS A O 1
ATOM 853 N N . GLN A 1 111 ? 9.985 0.487 -17.256 1.00 70.25 111 GLN A N 1
ATOM 854 C CA . GLN A 1 111 ? 9.100 -0.655 -16.952 1.00 70.25 111 GLN A CA 1
ATOM 855 C C . GLN A 1 111 ? 9.138 -1.059 -15.468 1.00 70.25 111 GLN A C 1
ATOM 857 O O . GLN A 1 111 ? 9.060 -2.230 -15.101 1.00 70.25 111 GLN A O 1
ATOM 862 N N . GLN A 1 112 ? 9.294 -0.079 -14.580 1.00 80.00 112 GLN A N 1
ATOM 863 C CA . GLN A 1 112 ? 9.310 -0.354 -13.154 1.00 80.00 112 GLN A CA 1
ATOM 864 C C . GLN A 1 112 ? 7.870 -0.393 -12.668 1.00 80.00 112 GLN A C 1
ATOM 866 O O . GLN A 1 112 ? 7.240 0.652 -12.545 1.00 80.00 112 GLN A O 1
ATOM 871 N N . HIS A 1 113 ? 7.362 -1.598 -12.428 1.00 89.81 113 HIS A N 1
ATOM 872 C CA . HIS A 1 113 ? 6.092 -1.775 -11.743 1.00 89.81 113 HIS A CA 1
ATOM 873 C C . HIS A 1 113 ? 6.277 -1.401 -10.269 1.00 89.81 113 HIS A C 1
ATOM 875 O O . HIS A 1 113 ? 7.136 -1.977 -9.588 1.00 89.81 113 HIS A O 1
ATOM 881 N N . THR A 1 114 ? 5.528 -0.413 -9.794 1.00 93.50 114 THR A N 1
ATOM 882 C CA . THR A 1 114 ? 5.528 0.025 -8.394 1.00 93.50 114 THR A CA 1
ATOM 883 C C . THR A 1 114 ? 4.131 -0.037 -7.817 1.00 93.50 114 THR A C 1
ATOM 885 O O . THR A 1 114 ? 3.158 0.185 -8.528 1.00 93.50 114 THR A O 1
ATOM 888 N N . PHE A 1 115 ? 4.070 -0.279 -6.516 1.00 95.56 115 PHE A N 1
ATOM 889 C CA . PHE A 1 115 ? 2.878 -0.225 -5.695 1.00 95.56 115 PHE A CA 1
ATOM 890 C C . PHE A 1 115 ? 3.031 0.877 -4.657 1.00 95.56 115 PHE A C 1
ATOM 892 O O . PHE A 1 115 ? 4.112 1.052 -4.093 1.00 95.56 115 PHE A O 1
ATOM 899 N N . THR A 1 116 ? 1.938 1.571 -4.384 1.00 96.00 116 THR A N 1
ATOM 900 C CA . THR A 1 116 ? 1.727 2.312 -3.149 1.00 96.00 116 THR A CA 1
ATOM 901 C C . THR A 1 116 ? 0.855 1.435 -2.266 1.00 96.00 116 THR A C 1
ATOM 903 O O . THR A 1 116 ? -0.294 1.153 -2.610 1.00 96.00 116 THR A O 1
ATOM 906 N N . ILE A 1 117 ? 1.421 0.983 -1.154 1.00 97.06 117 ILE A N 1
ATOM 907 C CA . ILE A 1 117 ? 0.749 0.135 -0.174 1.00 97.06 117 ILE A CA 1
ATOM 908 C C . ILE A 1 117 ? 0.515 0.971 1.076 1.00 97.06 117 ILE A C 1
ATOM 910 O O . ILE A 1 117 ? 1.469 1.496 1.642 1.00 97.06 117 ILE A O 1
ATOM 914 N N . GLU A 1 118 ? -0.731 1.113 1.507 1.00 95.38 118 GLU A N 1
ATOM 915 C CA . GLU A 1 118 ? -1.028 1.697 2.812 1.00 95.38 118 GLU A CA 1
ATOM 916 C C . GLU A 1 118 ? -0.857 0.608 3.878 1.00 95.38 118 GLU A C 1
ATOM 918 O O . GLU A 1 118 ? -1.495 -0.444 3.815 1.00 95.38 118 GLU A O 1
ATOM 923 N N . VAL A 1 119 ? 0.086 0.813 4.801 1.00 96.75 119 VAL A N 1
ATOM 924 C CA . VAL A 1 119 ? 0.447 -0.193 5.810 1.00 96.75 119 VAL A CA 1
ATOM 925 C C . VAL A 1 119 ? -0.683 -0.339 6.825 1.00 96.75 119 VAL A C 1
ATOM 927 O O . VAL A 1 119 ? -1.048 0.624 7.486 1.00 96.75 119 VAL A O 1
ATOM 930 N N . LEU A 1 120 ? -1.198 -1.551 7.002 1.00 96.56 120 LEU A N 1
ATOM 931 C CA . LEU A 1 120 ? -2.210 -1.860 8.014 1.00 96.56 120 LEU A CA 1
ATOM 932 C C . LEU A 1 120 ? -1.546 -2.278 9.324 1.00 96.56 120 LEU A C 1
ATOM 934 O O . LEU A 1 120 ? -1.924 -1.803 10.384 1.00 96.56 120 LEU A O 1
ATOM 938 N N . TRP A 1 121 ? -0.521 -3.124 9.258 1.00 96.50 121 TRP A N 1
ATOM 939 C CA . TRP A 1 121 ? 0.360 -3.426 10.385 1.00 96.50 121 TRP A CA 1
ATOM 940 C C . TRP A 1 121 ? 1.686 -4.000 9.880 1.00 96.50 121 TRP A C 1
ATOM 942 O O . TRP A 1 121 ? 1.799 -4.471 8.744 1.00 96.50 121 TRP A O 1
ATOM 952 N N . SER A 1 122 ? 2.720 -3.952 10.719 1.00 96.69 122 SER A N 1
ATOM 953 C CA . SER A 1 122 ? 4.031 -4.514 10.403 1.00 96.69 122 SER A CA 1
ATOM 954 C C . SER A 1 122 ? 4.708 -5.068 11.656 1.00 96.69 122 SER A C 1
ATOM 956 O O . SER A 1 122 ? 4.572 -4.500 12.736 1.00 96.69 122 SER A O 1
ATOM 958 N N . LYS A 1 123 ? 5.437 -6.178 11.502 1.00 95.44 123 LYS A N 1
ATOM 959 C CA . LYS A 1 123 ? 6.162 -6.882 12.572 1.00 95.44 123 LYS A CA 1
ATOM 960 C C . LYS A 1 123 ? 7.572 -7.264 12.139 1.00 95.44 123 LYS A C 1
ATOM 962 O O . LYS A 1 123 ? 7.812 -7.461 10.952 1.00 95.44 123 LYS A O 1
ATOM 967 N N . GLY A 1 124 ? 8.472 -7.440 13.103 1.00 95.44 124 GLY A N 1
ATOM 968 C CA . GLY A 1 124 ? 9.873 -7.796 12.869 1.00 95.44 124 GLY A CA 1
ATOM 969 C C . GLY A 1 124 ? 10.785 -6.574 12.897 1.00 95.44 124 GLY A C 1
ATOM 970 O O . GLY A 1 124 ? 10.512 -5.610 13.607 1.00 95.44 124 GLY A O 1
ATOM 971 N N . GLU A 1 125 ? 11.863 -6.621 12.122 1.00 95.50 125 GLU A N 1
ATOM 972 C CA . GLU A 1 125 ? 12.934 -5.626 12.166 1.00 95.50 125 GLU A CA 1
ATOM 973 C C . GLU A 1 125 ? 12.464 -4.249 11.658 1.00 95.50 125 GLU A C 1
ATOM 975 O O . GLU A 1 125 ? 11.978 -4.126 10.528 1.00 95.50 125 GLU A O 1
ATOM 980 N N . ASN A 1 126 ? 12.641 -3.192 12.459 1.00 93.06 126 ASN A N 1
ATOM 981 C CA . ASN A 1 126 ? 12.223 -1.818 12.138 1.00 93.06 126 ASN A CA 1
ATOM 982 C C . ASN A 1 126 ? 10.805 -1.733 11.517 1.00 93.06 126 ASN A C 1
ATOM 984 O O . ASN A 1 126 ? 10.675 -1.371 10.339 1.00 93.06 126 ASN A O 1
ATOM 988 N N . PRO A 1 127 ? 9.738 -2.090 12.255 1.00 94.44 127 PRO A N 1
ATOM 989 C CA . PRO A 1 127 ? 8.390 -2.186 11.701 1.00 94.44 127 PRO A CA 1
ATOM 990 C C . PRO A 1 127 ? 7.912 -0.843 11.136 1.00 94.44 127 PRO A C 1
ATOM 992 O O . PRO A 1 127 ? 8.269 0.233 11.619 1.00 94.44 127 PRO A O 1
ATOM 995 N N . LEU A 1 128 ? 7.107 -0.900 10.073 1.00 94.06 128 LEU A N 1
ATOM 996 C CA . LEU A 1 128 ? 6.542 0.305 9.464 1.00 94.06 128 LEU A CA 1
ATOM 997 C C . LEU A 1 128 ? 5.383 0.867 10.305 1.00 94.06 128 LEU A C 1
ATOM 999 O O . LEU A 1 128 ? 4.578 0.082 10.810 1.00 94.06 128 LEU A O 1
ATOM 1003 N N . PRO A 1 129 ? 5.246 2.203 10.407 1.00 93.19 129 PRO A N 1
ATOM 1004 C CA . PRO A 1 129 ? 4.114 2.811 11.095 1.00 93.19 129 PRO A CA 1
ATOM 1005 C C . PRO A 1 129 ? 2.770 2.483 10.418 1.00 93.19 129 PRO A C 1
ATOM 1007 O O . PRO A 1 129 ? 2.713 2.410 9.185 1.00 93.19 129 PRO A O 1
ATOM 1010 N N . PRO A 1 130 ? 1.678 2.354 11.191 1.00 93.62 130 PRO A N 1
ATOM 1011 C CA . PRO A 1 130 ? 0.319 2.256 10.665 1.00 93.62 130 PRO A CA 1
ATOM 1012 C C . PRO A 1 130 ? -0.056 3.385 9.705 1.00 93.62 130 PRO A C 1
ATOM 1014 O O . PRO A 1 130 ? 0.308 4.543 9.906 1.00 93.62 130 PRO A O 1
ATOM 1017 N N . LEU A 1 131 ? -0.817 3.037 8.671 1.00 93.19 131 LEU A N 1
ATOM 1018 C CA . LEU A 1 131 ? -1.288 3.896 7.580 1.00 93.19 131 LEU A CA 1
ATOM 1019 C C . LEU A 1 131 ? -0.176 4.676 6.858 1.00 93.19 131 LEU A C 1
ATOM 1021 O O . LEU A 1 131 ? -0.433 5.657 6.155 1.00 93.19 131 LEU A O 1
ATOM 1025 N N . HIS A 1 132 ? 1.079 4.244 7.005 1.00 90.38 132 HIS A N 1
ATOM 1026 C CA . HIS A 1 132 ? 2.187 4.804 6.252 1.00 90.38 132 HIS A CA 1
ATOM 1027 C C . HIS A 1 132 ? 2.077 4.387 4.775 1.00 90.38 132 HIS A C 1
ATOM 1029 O O . HIS A 1 132 ? 1.975 3.191 4.490 1.00 90.38 132 HIS A O 1
ATOM 1035 N N . PRO A 1 133 ? 2.136 5.330 3.816 1.00 92.69 133 PRO A N 1
ATOM 1036 C CA . PRO A 1 133 ? 2.155 4.995 2.399 1.00 92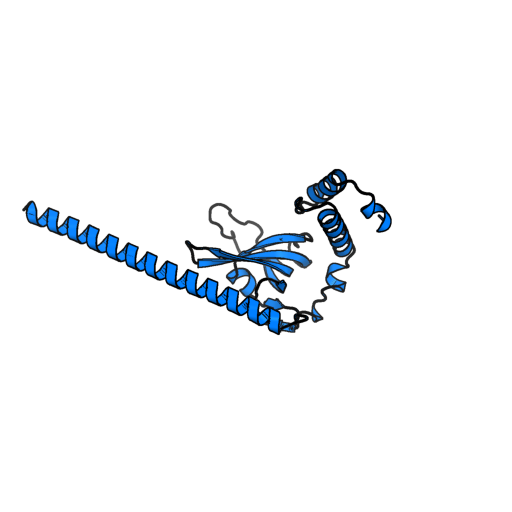.69 133 PRO A CA 1
ATOM 1037 C C . PRO A 1 133 ? 3.543 4.484 1.988 1.00 92.69 133 PRO A C 1
ATOM 1039 O O . PRO A 1 133 ? 4.488 5.253 1.808 1.00 92.69 133 PRO A O 1
ATOM 1042 N N . LEU A 1 134 ? 3.659 3.175 1.795 1.00 94.19 134 LEU A N 1
ATOM 1043 C CA . LEU A 1 134 ? 4.868 2.506 1.335 1.00 94.19 134 LEU A CA 1
ATOM 1044 C C . LEU A 1 134 ? 4.907 2.447 -0.199 1.00 94.19 134 LEU A C 1
ATOM 1046 O O . LEU A 1 134 ? 4.189 1.665 -0.821 1.00 94.19 134 LEU A O 1
ATOM 1050 N N . LEU A 1 135 ? 5.802 3.223 -0.815 1.00 93.88 135 LEU A N 1
ATOM 1051 C CA . LEU A 1 135 ? 6.122 3.093 -2.239 1.00 93.88 135 LEU A CA 1
ATOM 1052 C C . LEU A 1 135 ? 7.176 1.995 -2.447 1.00 93.88 135 LEU A C 1
ATOM 1054 O O . LEU A 1 135 ? 8.337 2.148 -2.064 1.00 93.88 135 LEU A O 1
ATOM 1058 N N . ILE A 1 136 ? 6.798 0.895 -3.097 1.00 92.75 136 ILE A N 1
ATOM 1059 C CA . ILE A 1 136 ? 7.651 -0.286 -3.269 1.00 92.75 136 ILE A CA 1
ATOM 1060 C C . ILE A 1 136 ? 7.586 -0.834 -4.697 1.00 92.75 136 ILE A C 1
ATOM 1062 O O . ILE A 1 136 ? 6.564 -0.790 -5.373 1.00 92.75 136 ILE A O 1
ATOM 1066 N N . LYS A 1 137 ? 8.705 -1.362 -5.201 1.00 92.12 137 LYS A N 1
ATOM 1067 C CA . LYS A 1 137 ? 8.748 -2.015 -6.521 1.00 92.12 137 LYS A CA 1
ATOM 1068 C C . LYS A 1 137 ? 8.077 -3.382 -6.438 1.00 92.12 137 LYS A C 1
ATOM 1070 O O . LYS A 1 137 ? 8.375 -4.132 -5.514 1.00 92.12 137 LYS A O 1
ATOM 1075 N N . GLY A 1 138 ? 7.297 -3.767 -7.446 1.00 92.38 138 GLY A N 1
ATOM 1076 C CA . GLY A 1 138 ? 6.609 -5.063 -7.474 1.00 92.38 138 GLY A CA 1
ATOM 1077 C C . GLY A 1 138 ? 7.560 -6.246 -7.287 1.00 92.38 138 GLY A C 1
ATOM 1078 O O . GLY A 1 138 ? 7.319 -7.109 -6.457 1.00 92.38 138 GLY A O 1
ATOM 1079 N N . ARG A 1 139 ? 8.735 -6.217 -7.927 1.00 91.12 139 ARG A N 1
ATOM 1080 C CA . ARG A 1 139 ? 9.787 -7.237 -7.728 1.00 91.12 139 ARG A CA 1
ATOM 1081 C C . ARG A 1 139 ? 10.297 -7.372 -6.286 1.00 91.12 139 ARG A C 1
ATOM 1083 O O . ARG A 1 139 ? 10.888 -8.390 -5.956 1.00 91.12 139 ARG A O 1
ATOM 1090 N N . ASN A 1 140 ? 10.154 -6.330 -5.465 1.00 92.06 140 ASN A N 1
ATOM 1091 C CA . ASN A 1 140 ? 10.527 -6.372 -4.053 1.00 92.06 140 ASN A CA 1
ATOM 1092 C C . ASN A 1 140 ? 9.380 -6.931 -3.205 1.00 92.06 140 ASN A C 1
ATOM 1094 O O . ASN A 1 140 ? 9.661 -7.685 -2.285 1.00 92.06 140 ASN A O 1
ATOM 1098 N N . VAL A 1 141 ? 8.123 -6.611 -3.545 1.00 94.31 141 VAL A N 1
ATOM 1099 C CA . VAL A 1 141 ? 6.934 -7.231 -2.929 1.00 94.31 141 VAL A CA 1
ATOM 1100 C C . VAL A 1 141 ? 6.967 -8.744 -3.151 1.00 94.31 141 VAL A C 1
ATOM 1102 O O . VAL A 1 141 ? 6.915 -9.512 -2.201 1.00 94.31 141 VAL A O 1
ATOM 1105 N N . TYR A 1 142 ? 7.181 -9.160 -4.401 1.00 94.56 142 TYR A N 1
ATOM 1106 C CA . TYR A 1 142 ? 7.192 -10.560 -4.837 1.00 94.56 142 TYR A CA 1
ATOM 1107 C C . TYR A 1 142 ? 8.495 -11.313 -4.556 1.00 94.56 142 TYR A C 1
ATOM 1109 O O . TYR A 1 142 ? 8.645 -12.455 -4.990 1.00 94.56 142 TYR A O 1
ATOM 1117 N N . ARG A 1 143 ? 9.484 -10.673 -3.917 1.00 92.31 143 ARG A N 1
ATOM 1118 C CA . ARG A 1 143 ? 10.809 -11.282 -3.726 1.00 92.31 143 ARG A CA 1
ATOM 1119 C C . ARG A 1 143 ? 10.716 -12.559 -2.895 1.00 92.31 143 ARG A C 1
ATOM 1121 O O . ARG A 1 143 ? 11.382 -13.537 -3.214 1.00 92.31 143 ARG A O 1
ATOM 1128 N N . MET A 1 144 ? 9.905 -12.518 -1.845 1.00 90.06 144 MET A N 1
ATOM 1129 C CA . MET A 1 144 ? 9.616 -13.657 -0.978 1.00 90.06 144 MET A CA 1
ATOM 1130 C C . MET A 1 144 ? 8.174 -14.123 -1.218 1.00 90.06 144 MET A C 1
ATOM 1132 O O . MET A 1 144 ? 7.680 -14.049 -2.345 1.00 90.06 144 MET A O 1
ATOM 1136 N N . LYS A 1 145 ? 7.502 -14.633 -0.184 1.00 90.25 145 LYS A N 1
ATOM 1137 C CA . LYS A 1 145 ? 6.092 -15.009 -0.255 1.00 90.25 145 LYS A CA 1
ATOM 1138 C C . LYS A 1 145 ? 5.217 -13.755 -0.177 1.00 90.25 145 LYS A C 1
ATOM 1140 O O . LYS A 1 145 ? 5.421 -12.914 0.701 1.00 90.25 145 LYS A O 1
ATOM 1145 N N . THR A 1 146 ? 4.257 -13.644 -1.089 1.00 96.69 146 THR A N 1
ATOM 1146 C CA . THR A 1 146 ? 3.219 -12.607 -1.075 1.00 96.69 146 THR A CA 1
ATOM 1147 C C . THR A 1 146 ? 1.873 -13.308 -1.091 1.00 96.69 146 THR A C 1
ATOM 1149 O O . THR A 1 146 ? 1.549 -14.011 -2.045 1.00 96.69 146 THR A O 1
ATOM 1152 N N . LEU A 1 147 ? 1.110 -13.125 -0.024 1.00 98.31 147 LEU A N 1
ATOM 1153 C CA . LEU A 1 147 ? -0.238 -13.650 0.115 1.00 98.31 147 LEU A CA 1
ATOM 1154 C C . LEU A 1 147 ? -1.232 -12.495 0.099 1.00 98.31 147 LEU A C 1
ATOM 1156 O O . LEU A 1 147 ? -0.876 -11.358 0.406 1.00 98.31 147 LEU A O 1
ATOM 1160 N N . ARG A 1 148 ? -2.487 -12.782 -0.217 1.00 98.44 148 ARG A N 1
ATOM 1161 C CA . ARG A 1 148 ? -3.595 -11.837 -0.102 1.00 98.44 148 ARG A CA 1
ATOM 1162 C C . ARG A 1 148 ? -4.776 -12.453 0.628 1.00 98.44 148 ARG A C 1
ATOM 1164 O O . ARG A 1 148 ? -4.936 -13.676 0.658 1.00 98.44 148 ARG A O 1
ATOM 1171 N N . GLN A 1 149 ? -5.624 -11.581 1.152 1.00 98.38 149 GLN A N 1
ATOM 1172 C CA . GLN A 1 149 ? -6.979 -11.952 1.529 1.00 98.38 149 GLN A CA 1
ATOM 1173 C C . GLN A 1 149 ? -7.839 -12.199 0.282 1.00 98.38 149 GLN A C 1
ATOM 1175 O O . GLN A 1 149 ? -7.555 -11.717 -0.827 1.00 98.38 149 GLN A O 1
ATOM 1180 N N . ARG A 1 150 ? -8.900 -12.980 0.473 1.00 97.69 150 ARG A N 1
ATOM 1181 C CA . ARG A 1 150 ? -9.952 -13.147 -0.527 1.00 97.69 150 ARG A CA 1
ATOM 1182 C C . ARG A 1 150 ? -10.778 -11.864 -0.602 1.00 97.69 150 ARG A C 1
ATOM 1184 O O . ARG A 1 150 ? -11.045 -11.253 0.427 1.00 97.69 150 ARG A O 1
ATOM 1191 N N . TRP A 1 151 ? -11.154 -11.460 -1.808 1.00 97.62 151 TRP A N 1
ATOM 1192 C CA . TRP A 1 151 ? -12.108 -10.370 -1.990 1.00 97.62 151 TRP A CA 1
ATOM 1193 C C 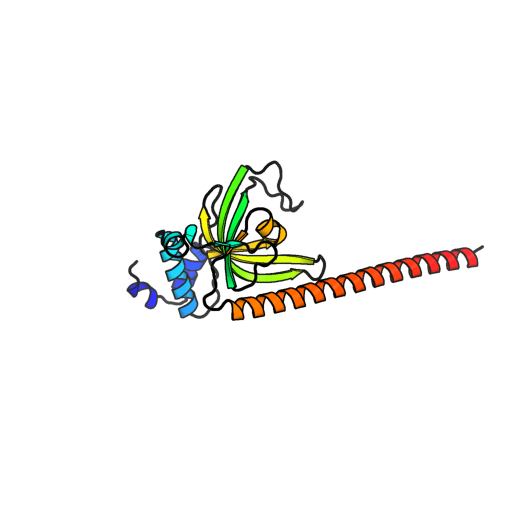. TRP A 1 151 ? -13.519 -10.862 -1.691 1.00 97.62 151 TRP A C 1
ATOM 1195 O O . TRP A 1 151 ? -13.817 -12.042 -1.883 1.00 97.62 151 TRP A O 1
ATOM 1205 N N . GLU A 1 152 ? -14.390 -9.943 -1.285 1.00 96.62 152 GLU A N 1
ATOM 1206 C CA . GLU A 1 152 ? -15.829 -10.207 -1.220 1.00 96.62 152 GLU A CA 1
ATOM 1207 C C . GLU A 1 152 ? -16.356 -10.609 -2.610 1.00 96.62 152 GLU A C 1
ATOM 1209 O O . GLU A 1 152 ? -17.014 -11.639 -2.743 1.00 96.62 152 GLU A O 1
ATOM 1214 N N . ASP A 1 153 ? -15.953 -9.878 -3.661 1.00 97.44 153 ASP A N 1
ATOM 1215 C CA . ASP A 1 153 ? -16.179 -10.240 -5.066 1.00 97.44 153 ASP A CA 1
ATOM 1216 C C . ASP A 1 153 ? -14.853 -10.522 -5.807 1.00 97.44 153 ASP A C 1
ATOM 1218 O O . ASP A 1 153 ? -14.146 -9.629 -6.284 1.00 97.44 153 ASP A O 1
ATOM 1222 N N . GLU A 1 154 ? -14.515 -11.804 -5.972 1.00 97.62 154 GLU A N 1
ATOM 1223 C CA . GLU A 1 154 ? -13.369 -12.228 -6.794 1.00 97.62 154 GLU A CA 1
ATOM 1224 C C . GLU A 1 154 ? -13.567 -11.949 -8.298 1.00 97.62 154 GLU A C 1
ATOM 1226 O O . GLU A 1 154 ? -12.596 -11.917 -9.056 1.00 97.62 154 GLU A O 1
ATOM 1231 N N . GLY A 1 155 ? -14.803 -11.752 -8.760 1.00 97.69 155 GLY A N 1
ATOM 1232 C CA . GLY A 1 155 ? -15.113 -11.307 -10.117 1.00 97.69 155 GLY A CA 1
ATOM 1233 C C . GLY A 1 155 ? -14.667 -9.872 -10.365 1.00 97.69 155 GLY A C 1
ATOM 1234 O O . GLY A 1 155 ? -14.012 -9.607 -11.377 1.00 97.69 155 GLY A O 1
ATOM 1235 N N . GLU A 1 156 ? -14.936 -8.964 -9.427 1.00 97.44 156 GLU A N 1
ATOM 1236 C CA . GLU A 1 156 ? -14.403 -7.600 -9.455 1.00 97.44 156 GLU A CA 1
ATOM 1237 C C . GLU A 1 156 ? -12.881 -7.592 -9.458 1.00 97.44 156 GLU A C 1
ATOM 1239 O O . GLU A 1 156 ? -12.263 -6.963 -10.326 1.00 97.44 156 GLU A O 1
ATOM 1244 N N . ARG A 1 157 ? -12.275 -8.380 -8.568 1.00 97.56 157 ARG A N 1
ATOM 1245 C CA . ARG A 1 157 ? -10.822 -8.527 -8.532 1.00 97.56 157 ARG A CA 1
ATOM 1246 C C . ARG A 1 157 ? -10.260 -8.947 -9.890 1.00 97.56 157 ARG A C 1
ATOM 1248 O O . ARG A 1 157 ? -9.289 -8.360 -10.367 1.00 97.56 157 ARG A O 1
ATOM 1255 N N . ARG A 1 158 ? -10.864 -9.954 -10.537 1.00 97.44 158 ARG A N 1
ATOM 1256 C CA . ARG A 1 158 ? -10.436 -10.416 -11.869 1.00 97.44 158 ARG A CA 1
ATOM 1257 C C . ARG A 1 158 ? -10.500 -9.297 -12.905 1.00 97.44 158 ARG A C 1
ATOM 1259 O O . ARG A 1 158 ? -9.551 -9.155 -13.673 1.00 97.44 158 ARG A O 1
ATOM 1266 N N . ARG A 1 159 ? -11.559 -8.478 -12.909 1.00 97.12 159 ARG A N 1
ATOM 1267 C CA . ARG A 1 159 ? -11.675 -7.324 -13.822 1.00 97.12 159 ARG A CA 1
ATOM 1268 C C . ARG A 1 159 ? -10.525 -6.332 -13.619 1.00 97.12 159 ARG A C 1
ATOM 1270 O O . ARG A 1 159 ? -9.879 -5.946 -14.591 1.00 97.12 159 ARG A O 1
ATOM 1277 N N . ILE A 1 160 ? -10.222 -5.981 -12.369 1.00 95.25 160 ILE A N 1
ATOM 1278 C CA . ILE A 1 160 ? -9.129 -5.054 -12.022 1.00 95.25 160 ILE A CA 1
ATOM 1279 C C . ILE A 1 160 ? -7.762 -5.629 -12.417 1.00 95.25 160 ILE A C 1
ATOM 1281 O O . ILE A 1 160 ? -6.914 -4.925 -12.967 1.00 95.25 160 ILE A O 1
ATOM 1285 N N . LEU A 1 161 ? -7.541 -6.923 -12.177 1.00 94.94 161 LEU A N 1
ATOM 1286 C CA . LEU A 1 161 ? -6.296 -7.595 -12.540 1.00 94.94 161 LEU A CA 1
ATOM 1287 C C . LEU A 1 161 ? -6.081 -7.640 -14.062 1.00 94.94 161 LEU A C 1
ATOM 1289 O O . LEU A 1 161 ? -4.972 -7.376 -14.532 1.00 94.94 161 LEU A O 1
ATOM 1293 N N . LEU A 1 162 ? -7.130 -7.935 -14.835 1.00 94.06 162 LEU A N 1
ATOM 1294 C CA . LEU A 1 162 ? -7.075 -7.941 -16.300 1.00 94.06 162 LEU A CA 1
ATOM 1295 C C . LEU A 1 162 ? -6.750 -6.553 -16.859 1.00 94.06 162 LEU A C 1
ATOM 1297 O O . LEU A 1 162 ? -5.891 -6.426 -17.733 1.00 94.06 162 LEU A O 1
ATOM 1301 N N . GLU A 1 163 ? -7.376 -5.509 -16.318 1.00 94.12 163 GLU A N 1
ATOM 1302 C CA . GLU A 1 163 ? -7.091 -4.117 -16.678 1.00 94.12 163 GLU A CA 1
ATOM 1303 C C . GLU A 1 163 ? -5.616 -3.768 -16.412 1.00 94.12 163 GLU A C 1
ATOM 1305 O O . GLU A 1 163 ? -4.911 -3.302 -17.314 1.00 94.12 163 GLU A O 1
ATOM 1310 N N . LYS A 1 164 ? -5.106 -4.104 -15.218 1.00 92.00 164 LYS A N 1
ATOM 1311 C CA . LYS A 1 164 ? -3.690 -3.942 -14.855 1.00 92.00 164 LYS A CA 1
ATOM 1312 C C . LYS A 1 164 ? -2.776 -4.643 -15.864 1.00 92.00 164 LYS A C 1
ATOM 1314 O O . LYS A 1 164 ? -1.773 -4.069 -16.294 1.00 92.00 164 LYS A O 1
ATOM 1319 N N . HIS A 1 165 ? -3.091 -5.881 -16.241 1.00 91.06 165 HIS A N 1
ATOM 1320 C CA . HIS A 1 165 ? -2.287 -6.644 -17.197 1.00 91.06 165 HIS A CA 1
ATOM 1321 C C . HIS A 1 165 ? -2.324 -6.037 -18.598 1.00 91.06 165 HIS A C 1
ATOM 1323 O O . HIS A 1 165 ? -1.268 -5.942 -19.226 1.00 91.06 165 HIS A O 1
ATOM 1329 N N . SER A 1 166 ? -3.483 -5.549 -19.044 1.00 90.38 166 SER A N 1
ATOM 1330 C CA . SER A 1 166 ? -3.635 -4.827 -20.311 1.00 90.38 166 SER A CA 1
ATOM 1331 C C . SER A 1 166 ? -2.756 -3.571 -20.352 1.00 90.38 166 SER A C 1
ATOM 1333 O O . SER A 1 166 ? -1.902 -3.440 -21.236 1.00 90.38 166 SER A O 1
ATOM 1335 N N . ARG A 1 167 ? -2.838 -2.707 -19.327 1.00 89.44 167 ARG A N 1
ATOM 1336 C CA . ARG A 1 167 ? -1.948 -1.538 -19.189 1.00 89.44 167 ARG A CA 1
ATOM 1337 C C . ARG A 1 167 ? -0.475 -1.929 -19.172 1.00 89.44 167 ARG A C 1
ATOM 1339 O O . ARG A 1 167 ? 0.352 -1.274 -19.807 1.00 89.44 167 ARG A O 1
ATOM 1346 N N . GLY A 1 168 ? -0.138 -2.999 -18.454 1.00 86.44 168 GLY A N 1
ATOM 1347 C CA . GLY A 1 168 ? 1.218 -3.535 -18.391 1.00 86.44 168 GLY A CA 1
ATOM 1348 C C . GLY A 1 168 ? 1.735 -3.997 -19.757 1.00 86.44 168 GLY A C 1
ATOM 1349 O O . GLY A 1 168 ? 2.877 -3.696 -20.105 1.00 86.44 168 GLY A O 1
ATOM 1350 N N . SER A 1 169 ? 0.909 -4.688 -20.545 1.00 87.56 169 SER A N 1
ATOM 1351 C CA . SER A 1 169 ? 1.232 -5.119 -21.912 1.00 87.56 169 SER A CA 1
ATOM 1352 C C . SER A 1 169 ? 1.437 -3.934 -22.848 1.00 87.56 169 SER A C 1
ATOM 1354 O O . SER A 1 169 ? 2.458 -3.877 -23.535 1.00 87.56 169 SER A O 1
ATOM 1356 N N . LEU A 1 170 ? 0.547 -2.941 -22.802 1.00 87.12 170 LEU A N 1
ATOM 1357 C CA . LEU A 1 170 ? 0.683 -1.714 -23.587 1.00 87.12 170 LEU A CA 1
ATOM 1358 C C . LEU A 1 170 ? 1.980 -0.965 -23.243 1.00 87.12 170 LEU A C 1
ATOM 1360 O O . LEU A 1 170 ? 2.745 -0.582 -24.127 1.00 87.12 170 LEU A O 1
ATOM 1364 N N . ALA A 1 171 ? 2.286 -0.816 -21.952 1.00 85.44 171 ALA A N 1
ATOM 1365 C CA . ALA A 1 171 ? 3.524 -0.186 -21.502 1.00 85.44 171 ALA A CA 1
ATOM 1366 C C . ALA A 1 171 ? 4.779 -0.955 -21.956 1.00 85.44 171 ALA A C 1
ATOM 1368 O O . ALA A 1 171 ? 5.830 -0.345 -22.191 1.00 85.44 171 ALA A O 1
ATOM 1369 N N . ARG A 1 172 ? 4.687 -2.288 -22.080 1.00 84.88 172 ARG A N 1
ATOM 1370 C CA . ARG A 1 172 ? 5.774 -3.111 -22.616 1.00 84.88 172 ARG A CA 1
ATOM 1371 C C . ARG A 1 172 ? 5.990 -2.866 -24.105 1.00 84.88 172 ARG A C 1
ATOM 1373 O O . ARG A 1 172 ? 7.109 -2.500 -24.464 1.00 84.88 172 ARG A O 1
ATOM 1380 N N . SER A 1 173 ? 4.925 -2.951 -24.900 1.00 86.44 173 SER A N 1
ATOM 1381 C CA . SER A 1 173 ? 4.946 -2.686 -26.345 1.00 86.44 173 SER A CA 1
ATOM 1382 C C . SER A 1 173 ? 5.492 -1.286 -26.660 1.00 86.44 173 SER A C 1
ATOM 1384 O O . SER A 1 173 ? 6.494 -1.142 -27.357 1.00 86.44 173 SER A O 1
ATOM 1386 N N . ASN A 1 174 ? 4.990 -0.246 -25.984 1.00 86.19 174 ASN A N 1
ATOM 1387 C CA . ASN A 1 174 ? 5.464 1.133 -26.170 1.00 86.19 174 ASN A CA 1
ATOM 1388 C C . ASN A 1 174 ? 6.961 1.328 -25.854 1.00 86.19 174 ASN A C 1
ATOM 1390 O O . ASN A 1 174 ? 7.597 2.282 -26.313 1.00 86.19 174 ASN A O 1
ATOM 1394 N N . ARG A 1 175 ? 7.564 0.494 -24.995 1.00 81.38 175 ARG A N 1
ATOM 1395 C CA . ARG A 1 175 ? 9.020 0.530 -24.772 1.00 81.38 175 ARG A CA 1
ATOM 1396 C C . ARG A 1 175 ? 9.769 -0.137 -25.911 1.00 81.38 175 ARG A C 1
ATOM 1398 O O . ARG A 1 175 ? 10.809 0.390 -26.292 1.00 81.38 175 ARG A O 1
ATOM 1405 N N . GLU A 1 176 ? 9.274 -1.261 -26.402 1.00 85.81 176 GLU A N 1
ATOM 1406 C CA . GLU A 1 176 ? 9.883 -1.981 -27.514 1.00 85.81 176 GLU A CA 1
ATOM 1407 C C . GLU A 1 176 ? 9.973 -1.092 -28.756 1.00 85.81 176 GLU A C 1
ATOM 1409 O O . GLU A 1 176 ? 11.073 -0.883 -29.265 1.00 85.81 176 GLU A O 1
ATOM 1414 N N . THR A 1 177 ? 8.881 -0.412 -29.118 1.00 87.25 177 THR A N 1
ATOM 1415 C CA . THR A 1 177 ? 8.868 0.573 -30.212 1.00 87.25 177 THR A CA 1
ATOM 1416 C C . THR A 1 177 ? 9.921 1.667 -30.017 1.00 87.25 177 THR A C 1
ATOM 1418 O O . THR A 1 177 ? 10.710 1.946 -30.915 1.00 87.25 177 THR A O 1
ATOM 1421 N N . ARG A 1 178 ? 10.024 2.253 -28.814 1.00 86.00 178 ARG A N 1
ATOM 1422 C CA . ARG A 1 178 ? 11.032 3.295 -28.528 1.00 86.00 178 ARG A CA 1
ATOM 1423 C C . ARG A 1 178 ? 12.470 2.785 -28.598 1.00 86.00 178 ARG A C 1
ATOM 1425 O O . ARG A 1 178 ? 13.373 3.560 -28.913 1.00 86.00 178 ARG A O 1
ATOM 1432 N N . ILE A 1 179 ? 12.711 1.521 -28.251 1.00 86.25 179 ILE A N 1
ATOM 1433 C CA . ILE A 1 179 ? 14.038 0.906 -28.380 1.00 86.25 179 ILE A CA 1
ATOM 1434 C C . ILE A 1 179 ? 14.380 0.748 -29.858 1.00 86.25 179 ILE A C 1
ATOM 1436 O O . ILE A 1 179 ? 15.430 1.241 -30.270 1.00 86.25 179 ILE A O 1
ATOM 1440 N N . GLN A 1 180 ? 13.467 0.182 -30.648 1.00 87.94 180 GLN A N 1
ATOM 1441 C CA . GLN A 1 180 ? 13.638 0.011 -32.092 1.00 87.94 180 GLN A CA 1
ATOM 1442 C C . GLN A 1 180 ? 13.863 1.356 -32.800 1.00 87.94 180 GLN A C 1
ATOM 1444 O O . GLN A 1 180 ? 14.798 1.503 -33.586 1.00 87.94 180 GLN A O 1
ATOM 1449 N N . GLU A 1 181 ? 13.084 2.390 -32.470 1.00 89.44 181 GLU A N 1
ATOM 1450 C CA . GLU A 1 181 ? 13.286 3.743 -33.004 1.00 89.44 181 GLU A CA 1
ATOM 1451 C C . GLU A 1 181 ? 14.664 4.310 -32.648 1.00 89.44 181 GLU A C 1
ATOM 1453 O O . GLU A 1 181 ? 15.328 4.933 -33.483 1.00 89.44 181 GLU A O 1
ATOM 1458 N N . LYS A 1 182 ? 15.118 4.105 -31.406 1.00 89.25 182 LYS A N 1
ATOM 1459 C CA . LYS A 1 182 ? 16.433 4.566 -30.952 1.00 89.25 182 LYS A CA 1
ATOM 1460 C C . LYS A 1 182 ? 17.562 3.842 -31.685 1.00 89.25 182 LYS A C 1
ATOM 1462 O O . LYS A 1 182 ? 18.560 4.480 -32.021 1.00 89.25 182 LYS A O 1
ATOM 1467 N N . GLU A 1 183 ? 17.419 2.545 -31.934 1.00 90.38 183 GLU A N 1
ATOM 1468 C CA . GLU A 1 183 ? 18.374 1.749 -32.710 1.00 90.38 183 GLU A CA 1
ATOM 1469 C C . GLU A 1 183 ? 18.401 2.183 -34.175 1.00 90.38 183 GLU A C 1
ATOM 1471 O O . GLU A 1 183 ? 19.476 2.480 -34.697 1.00 90.38 183 GLU A O 1
ATOM 1476 N N . LYS A 1 184 ? 17.234 2.379 -34.799 1.00 91.50 184 LYS A N 1
ATOM 1477 C CA . LYS A 1 184 ? 17.119 2.913 -36.164 1.00 91.50 184 LYS A CA 1
ATOM 1478 C C . LYS A 1 184 ? 17.789 4.283 -36.300 1.00 91.50 184 LYS A C 1
ATOM 1480 O O . LYS A 1 184 ? 18.593 4.495 -37.205 1.00 91.50 184 LYS A O 1
ATOM 1485 N N . ARG A 1 185 ? 17.540 5.206 -35.362 1.00 90.06 185 ARG A N 1
ATOM 1486 C CA . ARG A 1 185 ? 18.195 6.532 -35.333 1.00 90.06 185 ARG A CA 1
ATOM 1487 C C . ARG A 1 185 ? 19.713 6.432 -35.173 1.00 90.06 185 ARG A C 1
ATOM 1489 O O . ARG A 1 185 ? 20.439 7.224 -35.773 1.00 90.06 185 ARG A O 1
ATOM 1496 N N . LYS A 1 186 ? 20.209 5.483 -34.371 1.00 90.81 186 LYS A N 1
ATOM 1497 C CA . LYS A 1 186 ? 21.652 5.232 -34.236 1.00 90.81 186 LYS A CA 1
ATOM 1498 C C . LYS A 1 186 ? 22.255 4.727 -35.546 1.00 90.81 186 LYS A C 1
ATOM 1500 O O . LYS A 1 186 ? 23.280 5.270 -35.948 1.00 90.81 186 LYS A O 1
ATOM 1505 N N . MET A 1 187 ? 21.621 3.758 -36.207 1.00 88.44 187 MET A N 1
ATOM 1506 C CA . MET A 1 187 ? 22.090 3.223 -37.492 1.00 88.44 187 MET A CA 1
ATOM 1507 C C . MET A 1 187 ? 22.167 4.319 -38.559 1.00 88.44 187 MET A C 1
ATOM 1509 O O . MET A 1 187 ? 23.238 4.536 -39.119 1.00 88.44 187 MET A O 1
ATOM 1513 N N . LEU A 1 188 ? 21.104 5.116 -38.720 1.00 88.12 188 LEU A N 1
ATOM 1514 C CA . LEU A 1 188 ? 21.080 6.248 -39.659 1.00 88.12 188 LEU A CA 1
ATOM 1515 C C . LEU A 1 188 ? 22.191 7.274 -39.380 1.00 88.12 188 LEU A C 1
ATOM 1517 O O . LEU A 1 188 ? 22.779 7.839 -40.299 1.00 88.12 188 LEU A O 1
ATOM 1521 N N . ARG A 1 189 ? 22.509 7.532 -38.103 1.00 87.06 189 ARG A N 1
ATOM 1522 C CA . ARG A 1 189 ? 23.602 8.445 -37.731 1.00 87.06 189 ARG A CA 1
ATOM 1523 C C . ARG A 1 189 ? 24.977 7.878 -38.093 1.00 87.06 189 ARG A C 1
ATOM 1525 O O . ARG A 1 189 ? 25.859 8.648 -38.469 1.00 87.06 189 ARG A O 1
ATOM 1532 N N . VAL A 1 190 ? 25.178 6.568 -37.943 1.00 87.12 190 VAL A N 1
ATOM 1533 C CA . VAL A 1 190 ? 26.424 5.888 -38.334 1.00 87.12 190 VAL A CA 1
ATOM 1534 C C . VAL A 1 190 ? 26.580 5.894 -39.853 1.00 87.12 190 VAL A C 1
ATOM 1536 O O . VAL A 1 190 ? 27.660 6.207 -40.347 1.00 87.12 190 VAL A O 1
ATOM 1539 N N . GLU A 1 191 ? 25.503 5.623 -40.584 1.00 84.00 191 GLU A N 1
ATOM 1540 C CA . GLU A 1 191 ? 25.482 5.609 -42.046 1.00 84.00 191 GLU A CA 1
ATOM 1541 C C . GLU A 1 191 ? 25.784 6.987 -42.644 1.00 84.00 191 GLU A C 1
ATOM 1543 O O . GLU A 1 191 ? 26.694 7.108 -43.462 1.00 84.00 191 GLU A O 1
ATOM 1548 N N . ARG A 1 192 ? 25.149 8.054 -42.131 1.00 81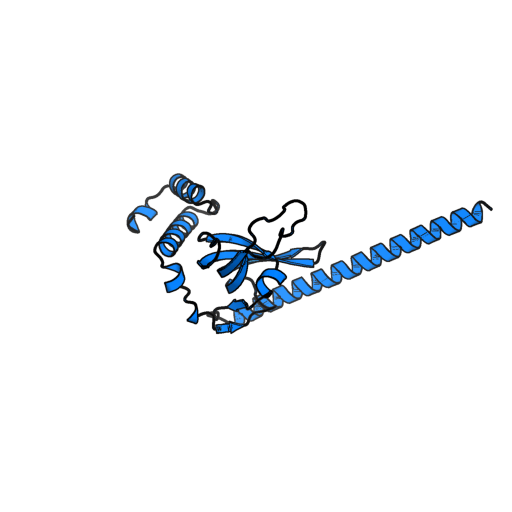.50 192 ARG A N 1
ATOM 1549 C CA . ARG A 1 192 ? 25.480 9.438 -42.517 1.00 81.50 192 ARG A CA 1
ATOM 1550 C C . ARG A 1 192 ? 26.958 9.755 -42.296 1.00 81.50 192 ARG A C 1
ATOM 1552 O O . ARG A 1 192 ? 27.607 10.280 -43.188 1.00 81.50 192 ARG A O 1
ATOM 1559 N N . LYS A 1 193 ? 27.518 9.390 -41.136 1.00 79.62 193 LYS A N 1
ATOM 1560 C CA . LYS A 1 193 ? 28.948 9.605 -40.842 1.00 79.62 193 LYS A CA 1
ATOM 1561 C C . LYS A 1 193 ? 29.880 8.828 -41.776 1.00 79.62 193 LYS A C 1
ATOM 1563 O O . LYS A 1 193 ? 30.984 9.299 -42.034 1.00 79.62 193 LYS A O 1
ATOM 1568 N N . ARG A 1 194 ? 29.471 7.644 -42.247 1.00 75.56 194 ARG A N 1
ATOM 1569 C CA . ARG A 1 194 ? 30.223 6.872 -43.246 1.00 75.56 194 ARG A CA 1
ATOM 1570 C C . ARG A 1 194 ? 30.172 7.551 -44.613 1.00 75.56 194 ARG A C 1
ATOM 1572 O O . ARG A 1 194 ? 31.230 7.765 -45.187 1.00 75.56 194 ARG A O 1
ATOM 1579 N N . GLN A 1 195 ? 28.992 7.965 -45.077 1.00 70.75 195 GLN A N 1
ATOM 1580 C CA . GLN A 1 195 ? 28.844 8.681 -46.350 1.00 70.75 195 GLN A CA 1
ATOM 1581 C C . GLN A 1 195 ? 29.652 9.981 -46.382 1.00 70.75 195 GLN A C 1
ATOM 1583 O O . GLN A 1 195 ? 30.383 10.199 -47.338 1.00 70.75 195 GLN A O 1
ATOM 1588 N N . THR A 1 196 ? 29.626 10.786 -45.312 1.00 66.56 196 THR A N 1
ATOM 1589 C CA . THR A 1 196 ? 30.415 12.030 -45.250 1.00 66.56 196 THR A CA 1
ATOM 1590 C C . THR A 1 196 ? 31.926 11.780 -45.309 1.00 66.56 196 THR A C 1
ATOM 1592 O O . THR A 1 196 ? 32.658 12.613 -45.830 1.00 66.56 196 THR A O 1
ATOM 1595 N N . ARG A 1 197 ? 32.413 10.642 -44.790 1.00 62.72 197 ARG A N 1
ATOM 1596 C CA . ARG A 1 197 ? 33.833 10.263 -44.885 1.00 62.72 197 ARG A CA 1
ATOM 1597 C C . ARG A 1 197 ? 34.235 9.799 -46.284 1.00 62.72 197 ARG A C 1
ATOM 1599 O O . ARG A 1 197 ? 35.361 10.064 -46.667 1.00 62.72 197 ARG A O 1
ATOM 1606 N N . VAL A 1 198 ? 33.340 9.135 -47.014 1.00 61.34 198 VAL A N 1
ATOM 1607 C CA . VAL A 1 198 ? 33.595 8.674 -48.392 1.00 61.34 198 VAL A CA 1
ATOM 1608 C C . VAL A 1 198 ? 33.569 9.836 -49.391 1.00 61.34 198 VAL A C 1
ATOM 1610 O O . VAL A 1 198 ? 34.290 9.811 -50.372 1.00 61.34 198 VAL A O 1
ATOM 1613 N N . THR A 1 199 ? 32.782 10.884 -49.139 1.00 57.66 199 THR A N 1
ATOM 1614 C CA . THR A 1 199 ? 32.731 12.083 -50.000 1.00 57.66 199 THR A CA 1
ATOM 1615 C C . THR A 1 199 ? 33.870 13.085 -49.770 1.00 57.66 199 THR A C 1
ATOM 1617 O O . THR A 1 199 ? 33.939 14.084 -50.476 1.00 57.66 199 THR A O 1
ATOM 1620 N N . LEU A 1 200 ? 34.715 12.875 -48.755 1.00 55.06 200 LEU A N 1
ATOM 1621 C CA . LEU A 1 200 ? 35.850 13.746 -48.402 1.00 55.06 200 LEU A CA 1
ATOM 1622 C C . LEU A 1 200 ? 37.216 13.080 -48.674 1.00 55.06 200 LEU A C 1
ATOM 1624 O O . LEU A 1 200 ? 38.239 13.610 -48.242 1.00 55.06 200 LEU A O 1
ATOM 1628 N N . SER A 1 201 ? 37.223 11.926 -49.348 1.00 49.03 201 SER A N 1
ATOM 1629 C CA . SER A 1 201 ? 38.404 11.195 -49.834 1.00 49.03 201 SER A CA 1
ATOM 1630 C C . SER A 1 201 ? 38.397 11.154 -51.351 1.00 49.03 201 SER A C 1
ATOM 1632 O O . SER A 1 201 ? 39.476 11.345 -51.941 1.00 49.03 201 SER A O 1
#

Organism: Salix viminalis (NCBI:txid40686)

Foldseek 3Di:
DDLVVLVPDDLVNLQVVCVVQVHDSDDDSVVSSVVVVLLVCLVVVNLCVVVPPVQQDAFQQVQDFAFWFKKAKAFAAPDQDPVVNHGDDDGPWIKIFTWGFHDWDQPLAPRFIWTFTQTSWMDDDPTDRHRDGDIGTSCRRNVGTMTTGDDPDVVVSVVRSVVVVVNSVVSVVSVVVVVVVVVVVVVVVVVVVVVVVVVVD

Secondary structure (DSSP, 8-state):
--HHHHTT--HHHHHHHHHHTT----S-HHH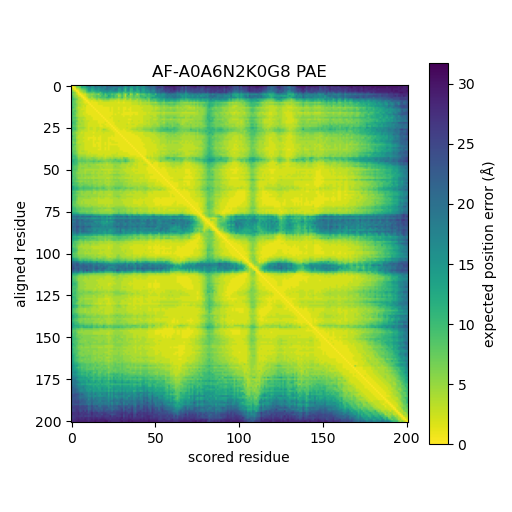HHHHHHHHHHIIIIIHHHHS-GGG--EE-TTT--TT-EEEEEEEE-SEEETTTTEEESS--EEEEEEEEEEEEEEETTTTEEEEEEEEEEEEESSPPPTT-EEEEEHHHHTTS-EEEPPPS-HHHHHHHHHHHHHHHHHHHHHHHHHHHHHHHHHHHHHHHHHHHHHTT-

Nearest PDB structures (foldseek):
  4enu-assembly1_B  TM=1.878E-01  e=2.858E+00  Escherichia coli K-12
  4enq-assembly1_B  TM=1.887E-01  e=4.641E+00  Escherichia coli K-12
  3p9q-assembly1_B  TM=1.849E-01  e=4.111E+00  Escherichia coli K-12
  3ttt-assembly1_B  TM=1.843E-01  e=3.642E+00  Escherichia coli
  6by0-assembly1_B  TM=1.708E-01  e=7.534E+00  Escherichia coli K-12

pLDDT: mean 88.49, std 11.23, range [47.53, 98.44]

InterPro domains:
  IPR003034 SAP domain [PF02037] (5-40)
  IPR036361 SAP domain superfamily [G3DSA:1.10.720.30] (1-51)
  IPR036361 SAP domain superfamily [SSF68906] (4-41)
  IPR056116 Domain of unknown function DUF7699 [PF24766] (65-151)

Mean predicted aligned error: 7.92 Å

Sequence (201 aa):
MAAGNLEKLKVEQCKVYLRKNKLRLTGKKDILIQRIKEHQEILSGGGEKKYPISSFVLDCKGDACKGDIVMFVQNVYEKYNIASRSAIGPPIGTRMVAGQIVHESYGAAKQQHTFTIEVLWSKGENPLPPLHPLLIKGRNVYRMKTLRQRWEDEGERRRILLEKHSRGSLARSNRETRIQEKEKRKMLRVERKRQTRVTLS

Radius of gyration: 23.16 Å; Cα contacts (8 Å, |Δi|>4): 299; chains: 1; bounding box: 56×40×74 Å

Solvent-accessible surface area (backbone atoms only — not comparable to full-atom values): 11153 Å² total; per-residue (Å²): 132,65,76,82,61,56,78,74,54,50,62,67,60,43,43,52,54,27,54,77,68,71,37,83,75,75,70,56,62,68,55,44,44,50,52,50,52,51,48,52,42,31,72,75,56,40,28,53,71,77,58,37,77,85,54,46,75,41,81,32,63,90,62,70,42,71,71,39,44,32,38,30,44,40,80,30,54,89,41,69,40,78,87,78,72,39,67,56,76,70,64,78,39,46,22,43,38,33,25,35,25,76,40,70,47,67,37,76,91,73,72,46,44,33,33,35,26,36,24,47,42,43,43,65,50,84,50,58,60,64,60,35,76,44,78,43,47,45,72,55,47,42,64,50,64,27,24,19,45,81,59,96,52,58,68,58,50,49,54,54,39,51,51,54,50,50,55,49,51,51,53,49,51,60,42,52,55,52,50,53,52,51,50,52,52,50,51,54,53,52,51,53,57,50,52,60,54,64,76,74,110